Protein 4HJI (pdb70)

Nearest PDB structures (foldseek):
  4hji-assembly2_B  TM=1.007E+00  e=1.624E-32  Escherichia coli
  3f83-assembly1_A  TM=9.293E-01  e=1.328E-19  Escherichia coli
  3f84-assembly1_A  TM=9.308E-01  e=4.315E-19  Escherichia coli
  3f85-assembly1_A  TM=9.299E-01  e=8.658E-19  Escherichia coli
  8ehs-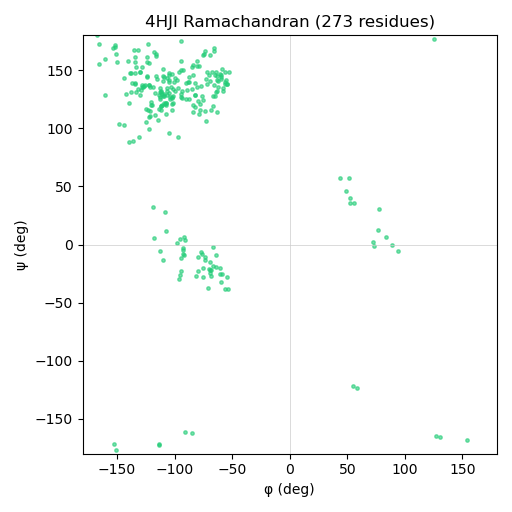assembly1_D  TM=9.299E-01  e=9.666E-16  Escherichia coli

InterPro domains:
  IPR007540 Fimbrial major subunit, CS1-type [PF04449] (24-167)

B-factor: mean 22.26, std 6.64, range [12.28, 69.5]

Sequence (307 aa):
DPTVDLLQSDGSALPNSSVALTYSPAVNNFEAHTINTVVHTNDSDKGVVVKLSSADPVLSNVLNPTLQIPVSVNFAGKPLSTTGITIDSNDDLNFASSGVNKVSSTQKLSIHADATRVTGGALTAGQYQQGLVSIILTKSTDNKQVEKTISVTASVDPPTVDLLQSDGSALPNSVVALTYSPAVNNFEAHTINTVVHTNDSDKGVVVKLSADPVVLSNVLNPTLQIPVSVNFAGKKPLSTTGITIDSNDLNFASSGVNKVSSTQKLSSIHADATRVTGGALTAGQYQGLVSIILTTKSTDNKQVEKTISVTTASVDP

Foldseek 3Di:
DAQKDKDAPVRHRDAQEDEWDADVVVQFTDKDKTKIKMKGLDLQWWKKKAWCAFKWWAFPVGRLWIWGKWKAKQNHTHYRDIDTDGSVSQCWDDDPNITMGDIMMIIMGTGQVDIPSDHDDFAKIKIKTWMWMDTPPDDDIDIRIYIYMYGGDD/DFKAKDAPVRHRDAQEDEWEADPVVRFTDKDKTKIKMKGLDLQWWKKKAWCAFKWWAFPVGRLWIWGKWKAKQRHTHYNDIDTDGSVSQCWDDDPNITMGDIMMIIMTTGQVPIPDDHDDFHKIKIKTWMWMDIPPGDDIDIRIYIYMYGHHD

Radius of gyration: 20.79 Å; Cα contacts (8 Å, |Δi|>4): 845; chains: 2; bounding box: 38×46×63 Å

Structure (mmCIF, N/CA/C/O backbone):
data_4HJI
#
_entry.id   4HJI
#
_cell.length_a   29.990
_cell.length_b   46.870
_cell.length_c   51.270
_cell.angle_alpha   83.72
_cell.angle_beta   89.95
_cell.angle_gamma   74.58
#
_symmetry.space_group_name_H-M   'P 1'
#
loop_
_entity.id
_entity.type
_entity.pdbx_description
1 polymer 'CS1 fimbrial subunit A'
2 non-polymer IMIDAZOLE
3 non-polymer 'SODIUM ION'
4 water water
#
loop_
_atom_site.group_PDB
_atom_site.id
_atom_site.type_symbol
_atom_site.label_atom_id
_atom_site.label_alt_id
_atom_site.label_comp_id
_atom_site.label_asym_id
_atom_site.label_entity_id
_atom_site.label_seq_id
_atom_site.pdbx_PDB_ins_code
_atom_site.Cartn_x
_atom_site.Cartn_y
_atom_site.Cartn_z
_atom_site.occupancy
_atom_site.B_iso_or_equiv
_atom_site.auth_seq_id
_atom_site.auth_comp_id
_atom_site.auth_asym_id
_atom_site.auth_atom_id
_atom_site.pdbx_PDB_model_num
ATOM 1 N N . ASP A 1 22 ? -8.324 -14.307 -23.584 1.00 37.22 12 ASP A N 1
ATOM 2 C CA . ASP A 1 22 ? -7.452 -13.603 -24.564 1.00 36.33 12 ASP A CA 1
ATOM 3 C C . ASP A 1 22 ? -7.850 -12.136 -24.637 1.00 35.01 12 ASP A C 1
ATOM 4 O O . ASP A 1 22 ? -8.927 -11.808 -25.143 1.00 36.82 12 ASP A O 1
ATOM 5 N N . PRO A 1 23 ? -6.987 -11.248 -24.117 1.00 32.58 13 PRO A N 1
ATOM 6 C CA . PRO A 1 23 ? -7.178 -9.792 -24.167 1.00 30.50 13 PRO A CA 1
ATOM 7 C C . PRO A 1 23 ? -7.297 -9.239 -25.594 1.00 30.14 13 PRO A C 1
ATOM 8 O O . PRO A 1 23 ? -6.749 -9.831 -26.526 1.00 31.04 13 PRO A O 1
ATOM 10 N N . THR A 1 24 ? -8.020 -8.128 -25.763 1.00 28.76 14 THR A N 1
ATOM 11 C CA . THR A 1 24 ? -8.088 -7.413 -27.050 1.00 28.36 14 THR A CA 1
ATOM 12 C C . THR A 1 24 ? -6.873 -6.496 -27.270 1.00 26.01 14 THR A C 1
ATOM 13 O O . THR A 1 24 ? -6.485 -6.208 -28.406 1.00 26.34 14 THR A O 1
ATOM 17 N N . VAL A 1 25 ? -6.289 -6.042 -26.171 1.00 23.58 15 VAL A N 1
ATOM 18 C CA . VAL A 1 25 ? -5.152 -5.128 -26.201 1.00 21.73 15 VAL A CA 1
ATOM 19 C C . VAL A 1 25 ? -4.105 -5.630 -25.209 1.00 20.22 15 VAL A C 1
ATOM 20 O O . VAL A 1 25 ? -4.437 -6.356 -24.279 1.00 20.15 15 VAL A O 1
ATOM 24 N N . ASP A 1 26 ? -2.841 -5.258 -25.395 1.00 19.01 16 ASP A N 1
ATOM 25 C CA . ASP A 1 26 ? -1.830 -5.534 -24.382 1.00 17.86 16 ASP A CA 1
ATOM 26 C C . ASP A 1 26 ? -0.733 -4.496 -24.422 1.00 16.79 16 ASP A C 1
ATOM 27 O O . ASP A 1 26 ? -0.631 -3.754 -25.379 1.00 16.86 16 ASP A O 1
ATOM 32 N N . LEU A 1 27 ? 0.042 -4.448 -23.350 1.00 15.68 17 LEU A N 1
ATOM 33 C CA . LEU A 1 27 ? 1.200 -3.571 -23.256 1.00 15.02 17 LEU A CA 1
ATOM 34 C C . LEU A 1 27 ? 2.414 -4.462 -23.003 1.00 14.78 17 LEU A C 1
ATOM 35 O O . LEU A 1 27 ? 2.507 -5.134 -21.964 1.00 14.40 17 LEU A O 1
ATOM 40 N N . LEU A 1 28 ? 3.310 -4.482 -23.970 1.00 15.01 18 LEU A N 1
ATOM 41 C CA . LEU A 1 28 ? 4.491 -5.329 -23.926 1.00 15.15 18 LEU A CA 1
ATOM 42 C C . LEU A 1 28 ? 5.748 -4.456 -23.942 1.00 14.94 18 LEU A C 1
ATOM 43 O O . LEU A 1 28 ? 5.687 -3.270 -24.254 1.00 14.84 18 LEU A O 1
ATOM 48 N N . GLN A 1 29 ? 6.896 -5.038 -23.615 1.00 15.04 19 GLN A N 1
ATOM 49 C CA . GLN A 1 29 ? 8.162 -4.308 -23.801 1.00 15.21 19 GLN A CA 1
ATOM 50 C C . GLN A 1 29 ? 8.424 -4.166 -25.278 1.00 15.86 19 GLN A C 1
ATOM 51 O O . GLN A 1 29 ? 7.888 -4.918 -26.102 1.00 16.28 19 GLN A O 1
ATOM 57 N N . SER A 1 30 ? 9.324 -3.254 -25.626 1.00 16.07 20 SER A N 1
ATOM 58 C CA . SER A 1 30 ? 9.585 -2.970 -27.034 1.00 16.98 20 SER A CA 1
ATOM 59 C C . SER A 1 30 ? 10.228 -4.133 -27.792 1.00 17.85 20 SER A C 1
ATOM 60 O O . SER A 1 30 ? 10.170 -4.154 -29.014 1.00 18.64 20 SER A O 1
ATOM 63 N N . ASP A 1 31 ? 10.812 -5.096 -27.073 1.00 17.85 21 ASP A N 1
ATOM 64 C CA . ASP A 1 31 ? 11.353 -6.309 -27.690 1.00 18.86 21 ASP A CA 1
ATOM 65 C C . ASP A 1 31 ? 10.339 -7.453 -27.766 1.00 19.00 21 ASP A C 1
ATOM 66 O O . ASP A 1 31 ? 10.674 -8.548 -28.184 1.00 19.84 21 ASP A O 1
ATOM 71 N N . GLY A 1 32 ? 9.102 -7.197 -27.358 1.00 18.34 22 GLY A N 1
ATOM 72 C CA . GLY A 1 32 ? 8.062 -8.207 -27.474 1.00 18.66 22 GLY A CA 1
ATOM 73 C C . GLY A 1 32 ? 7.892 -9.042 -26.220 1.00 18.30 22 GLY A C 1
ATOM 74 O O . GLY A 1 32 ? 6.954 -9.835 -26.138 1.00 18.64 22 GLY A O 1
ATOM 75 N N . SER A 1 33 ? 8.762 -8.837 -25.235 1.00 17.76 23 SER A N 1
ATOM 76 C CA . SER A 1 33 ? 8.637 -9.520 -23.954 1.00 17.38 23 SER A CA 1
ATOM 77 C C . SER A 1 33 ? 7.577 -8.894 -23.059 1.00 16.41 23 SER A C 1
ATOM 78 O O . SER A 1 33 ? 7.250 -7.701 -23.161 1.00 15.69 23 SER A O 1
ATOM 81 N N . ALA A 1 34 ? 7.032 -9.728 -22.175 1.00 16.37 24 ALA A N 1
ATOM 82 C CA . ALA A 1 34 ? 6.087 -9.253 -21.175 1.00 15.72 24 ALA A CA 1
ATOM 83 C C . ALA A 1 34 ? 6.646 -8.075 -20.376 1.00 15.06 24 ALA A C 1
ATOM 84 O O . ALA A 1 34 ? 7.842 -7.961 -20.146 1.00 14.97 24 ALA A O 1
ATOM 86 N N . LEU A 1 35 ? 5.742 -7.203 -19.964 1.00 14.72 25 LEU A N 1
ATOM 87 C CA . LEU A 1 35 ? 6.108 -6.105 -19.118 1.00 14.33 25 LEU A CA 1
ATOM 88 C C . LEU A 1 35 ? 6.712 -6.662 -17.817 1.00 14.37 25 LEU A C 1
ATOM 89 O O . LEU A 1 35 ? 6.268 -7.717 -17.325 1.00 14.76 25 LEU A O 1
ATOM 94 N N . PRO A 1 36 ? 7.750 -6.009 -17.272 1.00 14.27 26 PRO A N 1
ATOM 95 C CA . PRO A 1 36 ? 8.241 -6.493 -15.971 1.00 14.34 26 PRO A CA 1
ATOM 96 C C . PRO A 1 36 ? 7.156 -6.445 -14.903 1.00 13.97 26 PRO A C 1
ATOM 97 O O . PRO A 1 36 ? 6.327 -5.545 -14.911 1.00 13.88 26 PRO A O 1
ATOM 101 N N . ASN A 1 37 ? 7.147 -7.430 -14.005 1.00 14.13 27 ASN A N 1
ATOM 102 C CA . ASN A 1 37 ? 6.202 -7.413 -12.889 1.00 13.93 27 ASN A CA 1
ATOM 103 C C . ASN A 1 37 ? 6.826 -6.872 -11.608 1.00 13.72 27 ASN A C 1
ATOM 104 O O . ASN A 1 37 ? 6.170 -6.817 -10.582 1.00 13.53 27 ASN A O 1
ATOM 109 N N A SER A 1 38 ? 8.105 -6.509 -11.683 0.50 13.90 28 SER A N 1
ATOM 110 N N B SER A 1 38 ? 8.091 -6.484 -11.673 0.50 13.79 28 SER A N 1
ATOM 111 C CA A SER A 1 38 ? 8.873 -5.972 -10.559 0.50 14.09 28 SER A CA 1
ATOM 112 C CA B SER A 1 38 ? 8.731 -5.835 -10.545 0.50 13.87 28 SER A CA 1
ATOM 113 C C A SER A 1 38 ? 9.820 -4.885 -11.062 0.50 13.97 28 SER A C 1
ATOM 114 C C B SER A 1 38 ? 9.899 -4.951 -10.959 0.50 13.92 28 SER A C 1
ATOM 115 O O A SER A 1 38 ? 10.360 -5.012 -12.167 0.50 14.10 28 SER A O 1
ATOM 116 O O B SER A 1 38 ? 10.681 -5.284 -11.850 0.50 14.18 28 SER A O 1
ATOM 121 N N . VAL A 1 39 ? 10.005 -3.817 -10.271 1.00 13.85 29 VAL A N 1
ATOM 122 C CA . VAL A 1 39 ? 10.952 -2.736 -10.576 1.00 13.93 29 VAL A CA 1
ATOM 123 C C . VAL A 1 39 ? 11.615 -2.334 -9.261 1.00 14.13 29 VAL A C 1
ATOM 124 O O . VAL A 1 39 ? 10.936 -2.192 -8.256 1.00 13.99 29 VAL A O 1
ATOM 128 N N . ALA A 1 40 ? 12.937 -2.234 -9.245 1.00 14.58 30 ALA A N 1
ATOM 129 C CA . ALA A 1 40 ? 13.638 -1.683 -8.093 1.00 15.18 30 ALA A CA 1
ATOM 130 C C . ALA A 1 40 ? 14.169 -0.323 -8.511 1.00 15.44 30 ALA A C 1
ATOM 131 O O . ALA A 1 40 ? 14.943 -0.236 -9.472 1.00 15.84 30 ALA A O 1
ATOM 133 N N . LEU A 1 41 ? 13.764 0.733 -7.806 1.00 15.53 31 LEU A N 1
ATOM 134 C CA . LEU A 1 41 ? 14.217 2.085 -8.116 1.00 15.99 31 LEU A CA 1
ATOM 135 C C . LEU A 1 41 ? 15.593 2.359 -7.543 1.00 17.12 31 LEU A C 1
ATOM 136 O O . LEU A 1 41 ? 16.025 1.745 -6.561 1.00 17.57 31 LEU A O 1
ATOM 141 N N . THR A 1 42 ? 16.302 3.277 -8.176 1.00 17.76 32 THR A N 1
ATOM 142 C CA . THR A 1 42 ? 17.634 3.639 -7.744 1.00 19.03 32 THR A CA 1
ATOM 143 C C . THR A 1 42 ? 17.591 4.967 -6.989 1.00 19.73 32 THR A C 1
ATOM 144 O O . THR A 1 42 ? 17.056 5.938 -7.493 1.00 19.56 32 THR A O 1
ATOM 148 N N . TYR A 1 43 ? 18.131 4.982 -5.775 1.00 20.60 33 TYR A N 1
ATOM 149 C CA . TYR A 1 43 ? 18.205 6.205 -4.988 1.00 21.65 33 TYR A CA 1
ATOM 150 C C . TYR A 1 43 ? 19.439 7.023 -5.364 1.00 22.91 33 TYR A C 1
ATOM 151 O O . TYR A 1 43 ? 20.485 6.463 -5.725 1.00 23.56 33 TYR A O 1
ATOM 160 N N . SER A 1 44 ? 19.302 8.349 -5.307 1.00 23.61 34 SER A N 1
ATOM 161 C CA . SER A 1 44 ? 20.385 9.270 -5.578 1.00 24.98 34 SER A CA 1
ATOM 162 C C . SER A 1 44 ? 20.570 10.144 -4.341 1.00 26.06 34 SER A C 1
ATOM 163 O O . SER A 1 44 ? 19.811 11.089 -4.137 1.00 26.10 34 SER A O 1
ATOM 166 N N . PRO A 1 45 ? 21.558 9.814 -3.497 1.00 27.01 35 PRO A N 1
ATOM 167 C CA . PRO A 1 45 ? 21.764 10.523 -2.231 1.00 28.20 35 PRO A CA 1
ATOM 168 C C . PRO A 1 45 ? 22.019 12.023 -2.333 1.00 29.48 35 PRO A C 1
ATOM 169 O O . PRO A 1 45 ? 21.739 12.724 -1.372 1.00 30.32 35 PRO A O 1
ATOM 173 N N . ALA A 1 46 ? 22.537 12.514 -3.463 1.00 29.85 36 ALA A N 1
ATOM 174 C CA . ALA A 1 46 ? 22.851 13.943 -3.594 1.00 31.31 36 ALA A CA 1
ATOM 175 C C . ALA A 1 46 ? 21.601 14.819 -3.631 1.00 30.88 36 ALA A C 1
ATOM 176 O O . ALA A 1 46 ? 21.676 16.009 -3.297 1.00 32.32 36 ALA A O 1
ATOM 178 N N . VAL A 1 47 ? 20.472 14.246 -4.049 1.00 29.16 37 VAL A N 1
ATOM 179 C CA . VAL A 1 47 ? 19.209 14.981 -4.131 1.00 28.74 37 VAL A CA 1
ATOM 180 C C . VAL A 1 47 ? 18.123 14.409 -3.227 1.00 27.80 37 VAL A C 1
ATOM 181 O O . VAL A 1 47 ? 16.968 14.856 -3.265 1.00 27.26 37 VAL A O 1
ATOM 185 N N . ASN A 1 48 ? 18.492 13.413 -2.423 1.00 27.68 38 ASN A N 1
ATOM 186 C CA . ASN A 1 48 ? 17.545 12.728 -1.566 1.00 26.91 38 ASN A CA 1
ATOM 187 C C . ASN A 1 48 ? 16.304 12.321 -2.336 1.00 25.50 38 ASN A C 1
ATOM 188 O O . ASN A 1 48 ? 15.179 12.520 -1.860 1.00 25.43 38 ASN A O 1
ATOM 190 N N . ASN A 1 49 ? 16.505 11.744 -3.520 1.00 24.67 39 ASN A N 1
ATOM 191 C CA . ASN A 1 49 ? 15.390 11.323 -4.365 1.00 23.23 39 ASN A CA 1
ATOM 192 C C . ASN A 1 49 ? 15.767 10.174 -5.305 1.00 22.27 39 ASN A C 1
ATOM 193 O O . ASN A 1 49 ? 16.930 9.814 -5.464 1.00 22.74 39 ASN A O 1
ATOM 198 N N . PHE A 1 50 ? 14.750 9.604 -5.918 1.00 20.95 40 PHE A N 1
ATOM 199 C CA . PHE A 1 50 ? 14.911 8.452 -6.768 1.00 20.05 40 PHE A CA 1
ATOM 200 C C . PHE A 1 50 ? 15.024 8.833 -8.215 1.00 19.89 40 PHE A C 1
ATOM 201 O O . PHE A 1 50 ? 14.475 9.859 -8.643 1.00 20.08 40 PHE A O 1
ATOM 209 N N . GLU A 1 51 ? 15.783 8.034 -8.958 1.00 19.57 41 GLU A N 1
ATOM 210 C CA . GLU A 1 51 ? 15.876 8.204 -10.394 1.00 19.52 41 GLU A CA 1
ATOM 211 C C . GLU A 1 51 ? 14.548 7.762 -11.003 1.00 18.57 41 GLU A C 1
ATOM 212 O O . GLU A 1 51 ? 13.868 6.880 -10.477 1.00 17.97 41 GLU A O 1
ATOM 218 N N . ALA A 1 52 ? 14.172 8.388 -12.105 1.00 18.73 42 ALA A N 1
ATOM 219 C CA . ALA A 1 52 ? 13.034 7.872 -12.863 1.00 17.88 42 ALA A CA 1
ATOM 220 C C . ALA A 1 52 ? 13.390 6.511 -13.414 1.00 17.55 42 ALA A C 1
ATOM 221 O O . ALA A 1 52 ? 14.542 6.240 -13.745 1.00 17.82 42 ALA A O 1
ATOM 223 N N . HIS A 1 53 ? 12.398 5.647 -13.492 1.00 16.78 43 HIS A N 1
ATOM 224 C CA . HIS A 1 53 ? 12.577 4.341 -14.117 1.00 16.59 43 HIS A CA 1
ATOM 225 C C . HIS A 1 53 ? 11.734 4.269 -15.377 1.00 16.26 43 HIS A C 1
ATOM 226 O O . HIS A 1 53 ? 10.506 4.286 -15.306 1.00 15.59 43 HIS A O 1
ATOM 233 N N . THR A 1 54 ? 12.401 4.136 -16.519 1.00 16.55 44 THR A N 1
ATOM 234 C CA . THR A 1 54 ? 11.744 4.162 -17.816 1.00 16.61 44 THR A CA 1
ATOM 235 C C . THR A 1 54 ? 11.785 2.799 -18.493 1.00 16.26 44 THR A C 1
ATOM 236 O O . THR A 1 54 ? 12.838 2.114 -18.532 1.00 16.96 44 THR A O 1
ATOM 240 N N . ILE A 1 55 ? 10.627 2.389 -18.988 1.00 15.59 45 ILE A N 1
ATOM 241 C CA . ILE A 1 55 ? 10.416 1.115 -19.670 1.00 15.36 45 ILE A CA 1
ATOM 242 C C . ILE A 1 55 ? 9.935 1.461 -21.087 1.00 15.37 45 ILE A C 1
ATOM 243 O O . ILE A 1 55 ? 8.917 2.154 -21.250 1.00 15.10 45 ILE A O 1
ATOM 248 N N . ASN A 1 56 ? 10.686 1.024 -22.094 1.00 15.45 46 ASN A N 1
ATOM 249 C CA . ASN A 1 56 ? 10.278 1.114 -23.484 1.00 15.74 46 ASN A CA 1
ATOM 250 C C . ASN A 1 56 ? 9.229 0.043 -23.765 1.00 15.26 46 ASN A C 1
ATOM 251 O O . ASN A 1 56 ? 9.473 -1.138 -23.524 1.00 15.21 46 ASN A O 1
ATOM 256 N N . THR A 1 57 ? 8.062 0.458 -24.256 1.00 15.04 47 THR A N 1
ATOM 257 C CA . THR A 1 57 ? 6.926 -0.446 -24.436 1.00 14.73 47 THR A CA 1
ATOM 258 C C . THR A 1 57 ? 6.303 -0.293 -25.814 1.00 15.31 47 THR A C 1
ATOM 259 O O . THR A 1 57 ? 6.591 0.657 -26.536 1.00 15.72 47 THR A O 1
ATOM 263 N N . VAL A 1 58 ? 5.440 -1.236 -26.168 1.00 15.37 48 VAL A N 1
ATOM 264 C CA . VAL A 1 58 ? 4.592 -1.122 -27.340 1.00 15.99 48 VAL A CA 1
ATOM 265 C C . VAL A 1 58 ? 3.196 -1.610 -26.992 1.00 15.87 48 VAL A C 1
ATOM 266 O O . VAL A 1 58 ? 3.041 -2.500 -26.167 1.00 15.42 48 VAL A O 1
ATOM 270 N N . VAL A 1 59 ? 2.192 -0.999 -27.624 1.00 16.34 49 VAL A N 1
ATOM 271 C CA . VAL A 1 59 ? 0.820 -1.406 -27.469 1.00 16.55 49 VAL A CA 1
ATOM 272 C C . VAL A 1 59 ? 0.459 -2.375 -28.589 1.00 17.57 49 VAL A C 1
ATOM 273 O O . VAL A 1 59 ? 0.710 -2.096 -29.761 1.00 18.15 49 VAL A O 1
ATOM 277 N N . HIS A 1 60 ? -0.112 -3.528 -28.210 1.00 17.95 50 HIS A N 1
ATOM 278 C CA . HIS A 1 60 ? -0.669 -4.483 -29.158 1.00 19.33 50 HIS A CA 1
ATOM 279 C C . HIS A 1 60 ? -2.177 -4.382 -29.158 1.00 20.06 50 HIS A C 1
ATOM 280 O O . HIS A 1 60 ? -2.780 -4.302 -28.102 1.00 19.86 50 HIS A O 1
ATOM 287 N N . THR A 1 61 ? -2.782 -4.377 -30.334 1.00 21.39 51 THR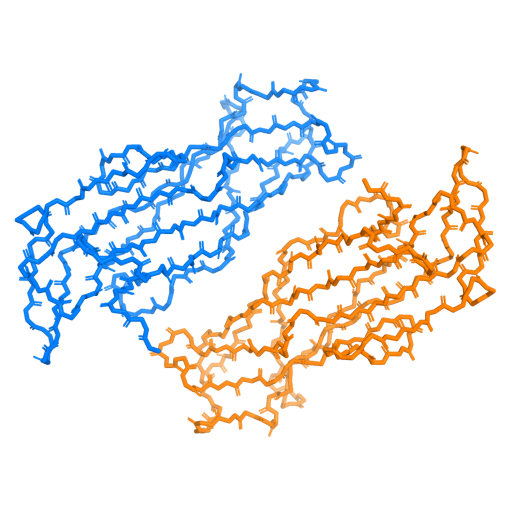 A N 1
ATOM 288 C CA . THR A 1 61 ? -4.230 -4.345 -30.407 1.00 22.31 51 THR A CA 1
ATOM 289 C C . THR A 1 61 ? -4.740 -5.234 -31.517 1.00 23.97 51 THR A C 1
ATOM 290 O O . THR A 1 61 ? -4.009 -5.521 -32.466 1.00 24.46 51 THR A O 1
ATOM 294 N N . ASN A 1 62 ? -6.005 -5.638 -31.394 1.00 25.12 52 ASN A N 1
ATOM 295 C CA . ASN A 1 62 ? -6.716 -6.317 -32.475 1.00 27.02 52 ASN A CA 1
ATOM 296 C C . ASN A 1 62 ? -7.562 -5.380 -33.337 1.00 28.16 52 ASN A C 1
ATOM 297 O O . ASN A 1 62 ? -8.284 -5.851 -34.209 1.00 29.52 52 ASN A O 1
ATOM 302 N N . ASP A 1 63 ? -7.476 -4.073 -33.082 1.00 27.72 53 ASP A N 1
ATOM 303 C CA . ASP A 1 63 ? -8.132 -3.072 -33.922 1.00 28.91 53 ASP A CA 1
ATOM 304 C C . ASP A 1 63 ? -7.332 -1.776 -33.958 1.00 28.44 53 ASP A C 1
ATOM 305 O O . ASP A 1 63 ? -7.355 -0.968 -33.017 1.00 27.43 53 ASP A O 1
ATOM 310 N N . SER A 1 64 ? -6.650 -1.584 -35.082 1.00 29.38 54 SER A N 1
ATOM 311 C CA . SER A 1 64 ? -5.776 -0.444 -35.299 1.00 29.33 54 SER A CA 1
ATOM 312 C C . SER A 1 64 ? -6.529 0.875 -35.537 1.00 30.04 54 SER A C 1
ATOM 313 O O . SER A 1 64 ? -5.913 1.943 -35.551 1.00 29.77 54 SER A O 1
ATOM 316 N N . ASP A 1 65 ? -7.844 0.793 -35.740 1.00 31.03 55 ASP A N 1
ATOM 317 C CA . ASP A 1 65 ? -8.690 1.982 -35.855 1.00 31.92 55 ASP A CA 1
ATOM 318 C C . ASP A 1 65 ? -9.020 2.573 -34.494 1.00 30.93 55 ASP A C 1
ATOM 319 O O . ASP A 1 65 ? -9.370 3.753 -34.397 1.00 31.37 55 ASP A O 1
ATOM 324 N N . LYS A 1 66 ? -8.943 1.742 -33.461 1.00 29.73 56 LYS A N 1
ATOM 325 C CA . LYS A 1 66 ? -9.201 2.167 -32.088 1.00 28.74 56 LYS A CA 1
ATOM 326 C C . LYS A 1 66 ? -7.914 2.598 -31.385 1.00 27.03 56 LYS A C 1
ATOM 327 O O . LYS A 1 66 ? -6.813 2.094 -31.671 1.00 26.72 56 LYS A O 1
ATOM 333 N N . GLY A 1 67 ? -8.071 3.533 -30.455 1.00 26.15 57 GLY A N 1
ATOM 334 C CA . GLY A 1 67 ? -7.003 3.924 -29.557 1.00 24.56 57 GLY A CA 1
ATOM 335 C C . GLY A 1 67 ? -7.048 3.079 -28.302 1.00 23.30 57 GLY A C 1
ATOM 336 O O . GLY A 1 67 ? -7.652 1.989 -28.285 1.00 23.60 57 GLY A O 1
ATOM 337 N N . VAL A 1 68 ? -6.399 3.553 -27.250 1.00 21.94 58 VAL A N 1
ATOM 338 C CA . VAL A 1 68 ? -6.456 2.860 -25.964 1.00 20.92 58 VAL A CA 1
ATOM 339 C C . VAL A 1 68 ? -6.702 3.848 -24.844 1.00 20.47 58 VAL A C 1
ATOM 340 O O . VAL A 1 68 ? -6.280 5.001 -24.918 1.00 20.54 58 VAL A O 1
ATOM 344 N N . VAL A 1 69 ? -7.412 3.380 -23.828 1.00 19.95 59 VAL A N 1
ATOM 345 C CA . VAL A 1 69 ? -7.658 4.145 -22.625 1.00 19.68 59 VAL A CA 1
ATOM 346 C C . VAL A 1 69 ? -6.760 3.560 -21.569 1.00 18.48 59 VAL A C 1
ATOM 347 O O . VAL A 1 69 ? -6.732 2.345 -21.395 1.00 18.19 59 VAL A O 1
ATOM 351 N N . VAL A 1 70 ? -6.019 4.418 -20.882 1.00 17.88 60 VAL A N 1
ATOM 352 C CA . VAL A 1 70 ? -5.036 3.993 -19.902 1.00 16.98 60 VAL A CA 1
ATOM 353 C C . VAL A 1 70 ? -5.244 4.722 -18.599 1.00 16.97 60 VAL A C 1
ATOM 354 O O . VAL A 1 70 ? -5.406 5.953 -18.575 1.00 17.15 60 VAL A O 1
ATOM 358 N N . LYS A 1 71 ? -5.227 3.972 -17.515 1.00 16.62 61 LYS A N 1
ATOM 359 C CA . LYS A 1 71 ? -5.380 4.541 -16.195 1.00 16.87 61 LYS A CA 1
ATOM 360 C C . LYS A 1 71 ? -4.673 3.680 -15.172 1.00 16.31 61 LYS A C 1
ATOM 361 O O . LYS A 1 71 ? -4.198 2.593 -15.507 1.00 15.80 61 LYS A O 1
ATOM 367 N N . LEU A 1 72 ? -4.596 4.179 -13.942 1.00 16.40 62 LEU A N 1
ATOM 368 C CA . LEU A 1 72 ? -4.118 3.411 -12.789 1.00 16.25 62 LEU A CA 1
ATOM 369 C C . LEU A 1 72 ? -5.324 2.944 -11.996 1.00 16.92 62 LEU A C 1
ATOM 370 O O . LEU A 1 72 ? -6.329 3.619 -11.936 1.00 17.48 62 LEU A O 1
ATOM 375 N N A SER A 1 73 ? -5.235 1.774 -11.378 0.50 16.85 63 SER A N 1
ATOM 376 N N B SER A 1 73 ? -5.192 1.768 -11.383 0.50 16.85 63 SER A N 1
ATOM 377 C CA A SER A 1 73 ? -6.355 1.279 -10.575 0.50 17.71 63 SER A CA 1
ATOM 378 C CA B SER A 1 73 ? -6.242 1.196 -10.535 0.50 17.68 63 SER A CA 1
ATOM 379 C C A SER A 1 73 ? -6.387 1.936 -9.200 0.50 18.09 63 SER A C 1
ATOM 380 C C B SER A 1 73 ? -6.374 1.938 -9.222 0.50 18.10 63 SER A C 1
ATOM 381 O O A SER A 1 73 ? -7.390 1.860 -8.504 0.50 18.88 63 SER A O 1
ATOM 382 O O B SER A 1 73 ? -7.424 1.923 -8.594 0.50 18.91 63 SER A O 1
ATOM 387 N N . ALA A 1 74 ? -5.281 2.562 -8.801 1.00 17.80 64 ALA A N 1
ATOM 388 C CA . ALA A 1 74 ? -5.198 3.222 -7.516 1.00 18.59 64 ALA A CA 1
ATOM 389 C C . ALA A 1 74 ? -4.022 4.155 -7.600 1.00 18.72 64 ALA A C 1
ATOM 390 O O . ALA A 1 74 ? -3.119 3.937 -8.412 1.00 18.20 64 ALA A O 1
ATOM 392 N N . ASP A 1 75 ? -4.051 5.198 -6.770 1.00 19.90 65 ASP A N 1
ATOM 393 C CA . ASP A 1 75 ? -2.917 6.101 -6.604 1.00 20.31 65 ASP A CA 1
ATOM 394 C C . ASP A 1 75 ? -1.769 5.308 -6.037 1.00 19.41 65 ASP A C 1
ATOM 395 O O . ASP A 1 75 ? -1.866 4.831 -4.903 1.00 20.43 65 ASP A O 1
ATOM 400 N N . PRO A 1 76 ? -0.685 5.148 -6.813 1.00 18.30 66 PRO A N 1
ATOM 401 C CA . PRO A 1 76 ? 0.407 4.360 -6.299 1.00 17.43 66 PRO A CA 1
ATOM 402 C C . PRO A 1 76 ? 1.256 5.109 -5.282 1.00 17.25 66 PRO A C 1
ATOM 403 O O . PRO A 1 76 ? 1.571 6.295 -5.462 1.00 17.16 66 PRO A O 1
ATOM 407 N N . VAL A 1 77 ? 1.586 4.410 -4.202 1.00 16.90 67 VAL A N 1
ATOM 408 C CA . VAL A 1 77 ? 2.444 4.909 -3.159 1.00 17.22 67 VAL A CA 1
ATOM 409 C C . VAL A 1 77 ? 3.400 3.813 -2.714 1.00 16.68 67 VAL A C 1
ATOM 410 O O . VAL A 1 77 ? 3.043 2.645 -2.747 1.00 16.66 67 VAL A O 1
ATOM 414 N N . LEU A 1 78 ? 4.612 4.189 -2.307 1.00 16.43 68 LEU A N 1
ATOM 415 C CA . LEU A 1 78 ? 5.538 3.241 -1.692 1.00 16.26 68 LEU A CA 1
ATOM 416 C C . LEU A 1 78 ? 5.525 3.483 -0.192 1.00 16.91 68 LEU A C 1
ATOM 417 O O . LEU A 1 78 ? 5.824 4.596 0.275 1.00 17.44 68 LEU A O 1
ATOM 422 N N . SER A 1 79 ? 5.165 2.437 0.540 1.00 16.82 69 SER A N 1
ATOM 423 C CA . SER A 1 79 ? 5.086 2.458 1.992 1.00 17.64 69 SER A CA 1
ATOM 424 C C . SER A 1 79 ? 6.366 1.892 2.591 1.00 17.75 69 SER A C 1
ATOM 425 O O . SER A 1 79 ? 6.864 0.852 2.142 1.00 17.26 69 SER A O 1
ATOM 428 N N . ASN A 1 80 ? 6.898 2.567 3.608 1.00 18.44 70 ASN A N 1
ATOM 429 C CA . ASN A 1 80 ? 8.031 2.051 4.368 1.00 18.91 70 ASN A CA 1
ATOM 430 C C . ASN A 1 80 ? 7.653 0.697 4.963 1.00 19.05 70 ASN A C 1
ATOM 431 O O . ASN A 1 80 ? 6.588 0.555 5.543 1.00 19.26 70 ASN A O 1
ATOM 436 N N . VAL A 1 81 ? 8.550 -0.273 4.841 1.00 18.99 71 VAL A N 1
ATOM 437 C CA . VAL A 1 81 ? 8.215 -1.636 5.260 1.00 19.25 71 VAL A CA 1
ATOM 438 C C . VAL A 1 81 ? 8.083 -1.820 6.774 1.00 20.51 71 VAL A C 1
ATOM 439 O O . VAL A 1 81 ? 7.439 -2.759 7.211 1.00 20.78 71 VAL A O 1
ATOM 443 N N . LEU A 1 82 ? 8.671 -0.924 7.567 1.00 21.37 72 LEU A N 1
ATOM 444 C CA . LEU A 1 82 ? 8.558 -0.987 9.031 1.00 22.78 72 LEU A CA 1
ATOM 445 C C . LEU A 1 82 ? 7.449 -0.089 9.564 1.00 23.33 72 LEU A C 1
ATOM 446 O O . LEU A 1 82 ? 6.880 -0.355 10.614 1.00 24.22 72 LEU A O 1
ATOM 451 N N . ASN A 1 83 ? 7.179 1.004 8.851 1.00 22.98 73 ASN A N 1
ATOM 452 C CA . ASN A 1 83 ? 6.070 1.895 9.186 1.00 23.66 73 ASN A CA 1
ATOM 453 C C . ASN A 1 83 ? 5.301 2.287 7.919 1.00 22.80 73 ASN A C 1
ATOM 454 O O . ASN A 1 83 ? 5.616 3.295 7.272 1.00 22.49 73 ASN A O 1
ATOM 459 N N . PRO A 1 84 ? 4.291 1.487 7.545 1.00 22.70 74 PRO A N 1
ATOM 460 C CA . PRO A 1 84 ? 3.542 1.729 6.308 1.00 21.93 74 PRO A CA 1
ATOM 461 C C . PRO A 1 84 ? 2.751 3.047 6.269 1.00 22.47 74 PRO A C 1
ATOM 462 O O . PRO A 1 84 ? 2.232 3.427 5.219 1.00 21.89 74 PRO A O 1
ATOM 466 N N . THR A 1 85 ? 2.662 3.732 7.401 1.00 23.89 75 THR A N 1
ATOM 467 C CA . THR A 1 85 ? 2.096 5.077 7.427 1.00 24.58 75 THR A CA 1
ATOM 468 C C . THR A 1 85 ? 3.024 6.057 6.707 1.00 24.26 75 THR A C 1
ATOM 469 O O . THR A 1 85 ? 2.566 7.062 6.165 1.00 24.36 75 THR A O 1
ATOM 473 N N . LEU A 1 86 ? 4.322 5.744 6.684 1.00 24.00 76 LEU A N 1
ATOM 474 C CA . LEU A 1 86 ? 5.322 6.574 6.029 1.00 23.78 76 LEU A CA 1
ATOM 475 C C . LEU A 1 86 ? 5.388 6.239 4.531 1.00 22.33 76 LEU A C 1
ATOM 476 O O . LEU A 1 86 ? 5.793 5.137 4.144 1.00 21.53 76 LEU A O 1
ATOM 481 N N . GLN A 1 87 ? 4.995 7.194 3.694 1.00 21.96 77 GLN A N 1
ATOM 482 C CA . GLN A 1 87 ? 4.647 6.906 2.311 1.00 20.83 77 GLN A CA 1
ATOM 483 C C . GLN A 1 87 ? 5.263 7.892 1.326 1.00 20.27 77 GLN A C 1
ATOM 484 O O . GLN A 1 87 ? 5.281 9.116 1.567 1.00 21.02 77 GLN A O 1
ATOM 490 N N . ILE A 1 88 ? 5.757 7.361 0.208 1.00 18.95 78 ILE A N 1
ATOM 491 C CA . ILE A 1 88 ? 6.362 8.156 -0.867 1.00 18.62 78 ILE A CA 1
ATOM 492 C C . ILE A 1 88 ? 5.425 8.087 -2.071 1.00 17.80 78 ILE A C 1
ATOM 493 O O . ILE A 1 88 ? 5.154 7.000 -2.578 1.00 16.94 78 ILE A O 1
ATOM 498 N N . PRO A 1 89 ? 4.902 9.247 -2.539 1.00 18.06 79 PRO A N 1
ATOM 499 C CA . PRO A 1 89 ? 3.990 9.195 -3.685 1.00 17.60 79 PRO A CA 1
ATOM 500 C C . PRO A 1 89 ? 4.699 8.836 -4.991 1.00 17.02 79 PRO A C 1
ATOM 501 O O . PRO A 1 89 ? 5.873 9.168 -5.179 1.00 17.26 79 PRO A O 1
ATOM 505 N N . VAL A 1 90 ? 3.999 8.115 -5.861 1.00 16.56 80 VAL A N 1
ATOM 506 C CA . VAL A 1 90 ? 4.558 7.680 -7.142 1.00 16.25 80 VAL A CA 1
ATOM 507 C C . VAL A 1 90 ? 3.724 8.272 -8.259 1.00 16.55 80 VAL A C 1
ATOM 508 O O . VAL A 1 90 ? 2.485 8.275 -8.173 1.00 16.60 80 VAL A O 1
ATOM 512 N N . SER A 1 91 ? 4.415 8.794 -9.276 1.00 17.03 81 SER A N 1
ATOM 513 C CA . SER A 1 91 ? 3.823 9.281 -10.508 1.00 17.45 81 SER A CA 1
ATOM 514 C C . SER A 1 91 ? 4.182 8.330 -11.636 1.00 16.65 81 SER A C 1
ATOM 515 O O . SER A 1 91 ? 5.277 7.753 -11.647 1.00 16.68 81 SER A O 1
ATOM 518 N N . VAL A 1 92 ? 3.252 8.134 -12.567 1.00 16.26 82 VAL A N 1
ATOM 519 C CA . VAL A 1 92 ? 3.463 7.283 -13.719 1.00 15.69 82 VAL A CA 1
ATOM 520 C C . VAL A 1 92 ? 3.071 8.016 -14.982 1.00 16.13 82 VAL A C 1
ATOM 521 O O . VAL A 1 92 ? 2.006 8.642 -15.033 1.00 16.63 82 VAL A O 1
ATOM 525 N N . ASN A 1 93 ? 3.978 8.023 -15.957 1.00 16.41 83 ASN A N 1
ATOM 526 C CA . ASN A 1 93 ? 3.725 8.675 -17.242 1.00 17.21 83 ASN A CA 1
ATOM 527 C C . ASN A 1 93 ? 3.715 7.600 -18.315 1.00 16.56 83 ASN A C 1
ATOM 528 O O . ASN A 1 93 ? 4.490 6.651 -18.248 1.00 16.10 83 ASN A O 1
ATOM 533 N N . PHE A 1 94 ? 2.838 7.752 -19.294 1.00 16.62 84 PHE A N 1
ATOM 534 C CA . PHE A 1 94 ? 2.779 6.841 -20.423 1.00 16.54 84 PHE A CA 1
ATOM 535 C C . PHE A 1 94 ? 2.584 7.638 -21.691 1.00 17.63 84 PHE A C 1
ATOM 536 O O . PHE A 1 94 ? 1.725 8.520 -21.746 1.00 17.93 84 PHE A O 1
ATOM 544 N N . ALA A 1 95 ? 3.394 7.344 -22.706 1.00 18.13 85 ALA A N 1
ATOM 545 C CA . ALA A 1 95 ? 3.285 8.045 -23.981 1.00 19.44 85 ALA A CA 1
ATOM 546 C C . ALA A 1 95 ? 3.314 9.554 -23.783 1.00 20.26 85 ALA A C 1
ATOM 547 O O . ALA A 1 95 ? 2.615 10.285 -24.489 1.00 21.61 85 ALA A O 1
ATOM 549 N N . GLY A 1 96 ? 4.099 10.025 -22.806 1.00 20.26 86 GLY A N 1
ATOM 550 C CA . GLY A 1 96 ? 4.278 11.456 -22.566 1.00 21.41 86 GLY A CA 1
ATOM 551 C C . GLY A 1 96 ? 3.118 12.143 -21.856 1.00 21.65 86 GLY A C 1
ATOM 552 O O . GLY A 1 96 ? 3.063 13.365 -21.817 1.00 23.09 86 GLY A O 1
ATOM 553 N N . LYS A 1 97 ? 2.195 11.357 -21.305 1.00 21.08 87 LYS A N 1
ATOM 554 C CA . LYS A 1 97 ? 1.048 11.860 -20.543 1.00 21.23 87 LYS A CA 1
ATOM 555 C C . LYS A 1 97 ? 1.054 11.249 -19.121 1.00 19.85 87 LYS A C 1
ATOM 556 O O . LYS A 1 97 ? 1.310 10.066 -18.957 1.00 18.54 87 LYS A O 1
ATOM 562 N N . PRO A 1 98 ? 0.768 12.056 -18.085 1.00 19.68 88 PRO A N 1
ATOM 563 C CA . PRO A 1 98 ? 0.673 11.518 -16.731 1.00 18.73 88 PRO A CA 1
ATOM 564 C C . PRO A 1 98 ? -0.598 10.691 -16.592 1.00 18.00 88 PRO A C 1
ATOM 565 O O . PRO A 1 98 ? -1.648 11.070 -17.128 1.00 18.54 88 PRO A O 1
ATOM 569 N N . LEU A 1 99 ? -0.480 9.554 -15.920 1.00 16.67 89 LEU A N 1
ATOM 570 C CA . LEU A 1 99 ? -1.620 8.709 -15.641 1.00 16.27 89 LEU A CA 1
ATOM 571 C C . LEU A 1 99 ? -2.196 9.032 -14.262 1.00 16.40 89 LEU A C 1
ATOM 572 O O . LEU A 1 99 ? -1.541 9.617 -13.402 1.00 16.47 89 LEU A O 1
ATOM 577 N N . SER A 1 100 ? -3.463 8.682 -14.082 1.00 16.50 90 SER A N 1
ATOM 578 C CA . SER A 1 100 ? -4.153 8.823 -12.803 1.00 16.79 90 SER A CA 1
ATOM 579 C C . SER A 1 100 ? -5.253 7.754 -12.775 1.00 16.67 90 SER A C 1
ATOM 580 O O . SER A 1 100 ? -5.363 6.956 -13.706 1.00 16.21 90 SER A O 1
ATOM 583 N N . THR A 1 101 ? -6.123 7.822 -11.768 1.00 17.23 91 THR A N 1
ATOM 584 C CA . THR A 1 101 ? -7.253 6.895 -11.685 1.00 17.43 91 THR A CA 1
ATOM 585 C C . THR A 1 101 ? -8.356 7.292 -12.680 1.00 18.35 91 THR A C 1
ATOM 586 O O . THR A 1 101 ? -9.327 6.570 -12.839 1.00 18.75 91 THR A O 1
ATOM 590 N N . THR A 1 102 ? -8.226 8.451 -13.331 1.00 18.75 92 THR A N 1
ATOM 591 C CA . THR A 1 102 ? -9.096 8.807 -14.422 1.00 19.67 92 THR A CA 1
ATOM 592 C C . THR A 1 102 ? -8.468 8.428 -15.732 1.00 19.42 92 THR A C 1
ATOM 593 O O . THR A 1 102 ? -7.326 8.822 -16.018 1.00 18.96 92 THR A O 1
ATOM 597 N N . GLY A 1 103 ? -9.207 7.680 -16.542 1.00 20.03 93 GLY A N 1
ATOM 598 C CA . GLY A 1 103 ? -8.667 7.204 -17.804 1.00 19.96 93 GLY A CA 1
ATOM 599 C C . GLY A 1 103 ? -8.335 8.333 -18.747 1.00 20.81 93 GLY A C 1
ATOM 600 O O . GLY A 1 103 ? -9.048 9.345 -18.790 1.00 21.81 93 GLY A O 1
ATOM 601 N N . ILE A 1 104 ? -7.225 8.170 -19.466 1.00 20.59 94 ILE A N 1
ATOM 602 C CA . ILE A 1 104 ? -6.914 9.017 -20.603 1.00 21.61 94 ILE A CA 1
ATOM 603 C C . ILE A 1 104 ? -6.902 8.175 -21.875 1.00 21.79 94 ILE A C 1
ATOM 604 O O . ILE A 1 104 ? -6.517 7.002 -21.859 1.00 20.99 94 ILE A O 1
ATOM 609 N N . THR A 1 105 ? -7.345 8.783 -22.969 1.00 23.14 95 THR A N 1
ATOM 610 C CA . THR A 1 105 ? -7.369 8.122 -24.256 1.00 23.79 95 THR A CA 1
ATOM 611 C C . THR A 1 105 ? -6.169 8.563 -25.070 1.00 24.21 95 THR A C 1
ATOM 612 O O . THR A 1 105 ? -5.867 9.757 -25.170 1.00 24.61 95 THR A O 1
ATOM 616 N N . ILE A 1 106 ? -5.477 7.591 -25.645 1.00 24.21 96 ILE A N 1
ATOM 617 C CA . ILE A 1 106 ? -4.404 7.851 -26.590 1.00 24.85 96 ILE A CA 1
ATOM 618 C C . ILE A 1 106 ? -4.930 7.458 -27.969 1.00 25.85 96 ILE A C 1
ATOM 619 O O . ILE A 1 106 ? -5.201 6.280 -28.209 1.00 25.92 96 ILE A O 1
ATOM 624 N N . ASP A 1 107 ? -5.112 8.449 -28.848 1.00 26.97 97 ASP A N 1
ATOM 625 C CA . ASP A 1 107 ? -5.675 8.218 -30.185 1.00 28.07 97 ASP A CA 1
ATOM 626 C C . ASP A 1 107 ? -4.796 7.268 -30.986 1.00 27.24 97 ASP A C 1
ATOM 627 O O . ASP A 1 107 ? -3.567 7.284 -30.853 1.00 26.34 97 ASP A O 1
ATOM 632 N N . SER A 1 108 ? -5.433 6.468 -31.838 1.00 27.49 98 SER A N 1
ATOM 633 C CA . SER A 1 108 ? -4.705 5.563 -32.735 1.00 27.47 98 SER A CA 1
ATOM 634 C C . SER A 1 108 ? -3.650 6.279 -33.585 1.00 27.97 98 SER A C 1
ATOM 635 O O . SER A 1 108 ? -2.575 5.741 -33.788 1.00 27.84 98 SER A O 1
ATOM 638 N N . ASN A 1 109 ? -3.927 7.497 -34.062 1.00 28.96 99 ASN A N 1
ATOM 639 C CA . ASN A 1 109 ? -2.936 8.206 -34.874 1.00 29.63 99 ASN A CA 1
ATOM 640 C C . ASN A 1 109 ? -1.614 8.498 -34.137 1.00 28.70 99 ASN A C 1
ATOM 641 O O . ASN A 1 109 ? -0.563 8.533 -34.756 1.00 29.05 99 ASN A O 1
ATOM 646 N N A ASP A 1 110 ? -1.694 8.696 -32.823 0.50 27.80 100 ASP A N 1
ATOM 647 N N B ASP A 1 110 ? -1.676 8.690 -32.825 0.50 27.54 100 ASP A N 1
ATOM 648 C CA A ASP A 1 110 ? -0.522 8.965 -31.991 0.50 27.10 100 ASP A CA 1
ATOM 649 C CA B ASP A 1 110 ? -0.477 8.959 -32.036 0.50 26.67 100 ASP A CA 1
ATOM 650 C C A ASP A 1 110 ? 0.260 7.688 -31.635 0.50 25.86 100 ASP A C 1
ATOM 651 C C B ASP A 1 110 ? 0.258 7.682 -31.610 0.50 25.61 100 ASP A C 1
ATOM 652 O O A ASP A 1 110 ? 1.383 7.770 -31.139 0.50 25.30 100 ASP A O 1
ATOM 653 O O B ASP A 1 110 ? 1.343 7.759 -31.037 0.50 25.06 100 ASP A O 1
ATOM 662 N N . LEU A 1 111 ? -0.332 6.519 -31.884 1.00 25.53 101 LEU A N 1
ATOM 663 C CA . LEU A 1 111 ? 0.341 5.234 -31.630 1.00 24.75 101 LEU A CA 1
ATOM 664 C C . LEU A 1 111 ? 1.092 4.696 -32.840 1.00 25.54 101 LEU A C 1
ATOM 665 O O . LEU A 1 111 ? 1.917 3.798 -32.697 1.00 24.76 101 LEU A O 1
ATOM 670 N N . ASN A 1 112 ? 0.818 5.246 -34.026 1.00 27.02 102 ASN A N 1
ATOM 671 C CA . ASN A 1 112 ? 1.560 4.896 -35.241 1.00 28.26 102 ASN A CA 1
ATOM 672 C C . ASN A 1 112 ? 1.615 3.381 -35.463 1.00 27.99 102 ASN A C 1
ATOM 673 O O . ASN A 1 112 ? 2.697 2.808 -35.566 1.00 28.11 102 ASN A O 1
ATOM 678 N N . PHE A 1 113 ? 0.446 2.750 -35.536 1.00 27.99 103 PHE A N 1
ATOM 679 C CA . PHE A 1 113 ? 0.342 1.288 -35.555 1.00 27.81 103 PHE A CA 1
ATOM 680 C C . PHE A 1 113 ? 0.936 0.696 -36.826 1.00 28.93 103 PHE A C 1
ATOM 681 O O . PHE A 1 113 ? 0.590 1.123 -37.926 1.00 30.18 103 PHE A O 1
ATOM 689 N N . ALA A 1 114 ? 1.836 -0.269 -36.653 1.00 28.59 104 ALA A N 1
ATOM 690 C CA . ALA A 1 114 ? 2.410 -1.045 -37.755 1.00 29.82 104 ALA A CA 1
ATOM 691 C C . ALA A 1 114 ? 1.785 -2.444 -37.764 1.00 30.13 104 ALA A C 1
ATOM 692 O O . ALA A 1 114 ? 1.461 -3.001 -36.715 1.00 29.03 104 ALA A O 1
ATOM 694 N N . SER A 1 115 ? 1.638 -3.012 -38.956 1.00 31.72 105 SER A N 1
ATOM 695 C CA . SER A 1 115 ? 1.010 -4.315 -39.115 1.00 32.52 105 SER A CA 1
ATOM 696 C C . SER A 1 115 ? 1.979 -5.431 -38.739 1.00 32.39 105 SER A C 1
ATOM 697 O O . SER A 1 115 ? 3.047 -5.555 -39.337 1.00 33.11 105 SER A O 1
ATOM 700 N N . SER A 1 116 ? 1.589 -6.233 -37.746 1.00 31.62 106 SER A N 1
ATOM 701 C CA . SER A 1 116 ? 2.354 -7.393 -37.298 1.00 31.46 106 SER A CA 1
ATOM 702 C C . SER A 1 116 ? 1.470 -8.640 -37.349 1.00 32.04 106 SER A C 1
ATOM 703 O O . SER A 1 116 ? 0.579 -8.832 -36.493 1.00 31.46 106 SER A O 1
ATOM 706 N N . GLY A 1 117 ? 1.725 -9.472 -38.347 1.00 32.89 107 GLY A N 1
ATOM 707 C CA . GLY A 1 117 ? 0.828 -10.564 -38.699 1.00 33.75 107 GLY A CA 1
ATOM 708 C C . GLY A 1 117 ? -0.573 -10.044 -38.961 1.00 33.72 107 GLY A C 1
ATOM 709 O O . GLY A 1 117 ? -0.768 -9.178 -39.808 1.00 34.14 107 GLY A O 1
ATOM 710 N N . VAL A 1 118 ? -1.545 -10.550 -38.209 1.00 33.13 108 VAL A N 1
ATOM 711 C CA . VAL A 1 118 ? -2.943 -10.125 -38.361 1.00 33.26 108 VAL A CA 1
ATOM 712 C C . VAL A 1 118 ? -3.323 -9.006 -37.389 1.00 31.46 108 VAL A C 1
ATOM 713 O O . VAL A 1 118 ? -4.392 -8.396 -37.513 1.00 31.69 108 VAL A O 1
ATOM 717 N N . ASN A 1 119 ? -2.455 -8.754 -36.416 0.50 29.55 109 ASN A N 1
ATOM 718 C CA . ASN A 1 119 ? -2.649 -7.656 -35.496 0.50 27.96 109 ASN A CA 1
ATOM 719 C C . ASN A 1 119 ? -1.579 -6.579 -35.661 0.50 27.01 109 ASN A C 1
ATOM 720 O O . ASN A 1 119 ? -0.781 -6.609 -36.599 0.50 27.58 109 ASN A O 1
ATOM 725 N N . LYS A 1 120 ? -1.595 -5.618 -34.749 1.00 25.48 110 LYS A N 1
ATOM 726 C CA . LYS A 1 120 ? -1.017 -4.323 -34.983 1.00 24.88 110 LYS A CA 1
ATOM 727 C C . LYS A 1 120 ? -0.261 -3.908 -33.740 1.00 23.09 110 LYS A C 1
ATOM 728 O O . LYS A 1 120 ? -0.713 -4.169 -32.622 1.00 22.09 110 LYS A O 1
ATOM 734 N N . VAL A 1 121 ? 0.912 -3.312 -33.937 1.00 22.58 111 VAL A N 1
ATOM 735 C CA . VAL A 1 121 ? 1.761 -2.921 -32.821 1.00 21.29 111 VAL A CA 1
ATOM 736 C C . VAL A 1 121 ? 2.153 -1.462 -32.982 1.00 21.07 111 VAL A C 1
ATOM 737 O O . VAL A 1 121 ? 2.490 -1.022 -34.081 1.00 21.90 111 VAL A O 1
ATOM 743 N N . SER A 1 122 ? 2.115 -0.726 -31.8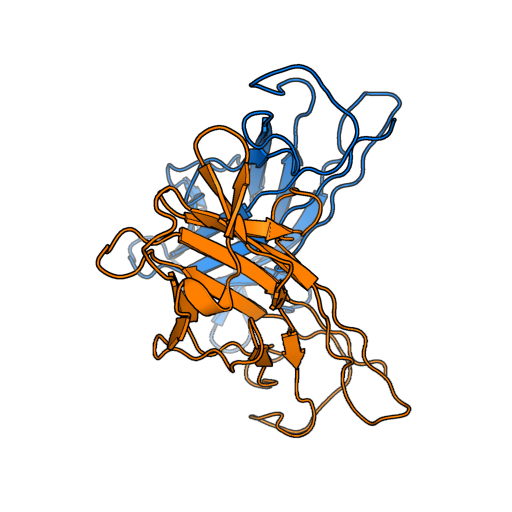75 1.00 19.96 112 SER A N 1
ATOM 744 C CA . SER A 1 122 ? 2.428 0.704 -31.883 1.00 19.90 112 SER A CA 1
ATOM 745 C C . SER A 1 122 ? 3.928 0.934 -32.025 1.00 19.93 112 SER A C 1
ATOM 746 O O . SER A 1 122 ? 4.726 0.024 -31.816 1.00 19.73 112 SER A O 1
ATOM 749 N N . SER A 1 123 ? 4.321 2.154 -32.382 1.00 20.34 113 SER A N 1
ATOM 750 C CA . SER A 1 123 ? 5.710 2.553 -32.219 1.00 20.36 113 SER A CA 1
ATOM 751 C C . SER A 1 123 ? 6.034 2.583 -30.720 1.00 19.27 113 SER A C 1
ATOM 752 O O . SER A 1 123 ? 5.139 2.516 -29.878 1.00 18.45 113 SER A O 1
ATOM 755 N N . THR A 1 124 ? 7.315 2.708 -30.391 1.00 19.37 114 THR A N 1
ATOM 756 C CA . THR A 1 124 ? 7.738 2.674 -28.995 1.00 18.68 114 THR A CA 1
ATOM 757 C C . THR A 1 124 ? 7.162 3.836 -28.190 1.00 18.33 114 THR A C 1
ATOM 758 O O . THR A 1 124 ? 7.222 4.998 -28.621 1.00 18.97 114 THR A O 1
ATOM 762 N N . GLN A 1 125 ? 6.607 3.487 -27.029 1.00 17.46 115 GLN A N 1
ATOM 763 C CA . GLN A 1 125 ? 6.052 4.414 -26.060 1.00 17.18 115 GLN A CA 1
ATOM 764 C C . GLN A 1 125 ? 6.760 4.262 -24.724 1.00 16.57 115 GLN A C 1
ATOM 765 O O . GLN A 1 125 ? 6.985 3.141 -24.222 1.00 16.00 115 GLN A O 1
ATOM 771 N N . LYS A 1 126 ? 7.096 5.391 -24.121 1.00 16.74 116 LYS A N 1
ATOM 772 C CA . LYS A 1 126 ? 7.772 5.389 -22.840 1.00 16.47 116 LYS A CA 1
ATOM 773 C C . LYS A 1 126 ? 6.778 5.223 -21.700 1.00 15.70 116 LYS A C 1
ATOM 774 O O . LYS A 1 126 ? 5.784 5.940 -21.625 1.00 15.95 116 LYS A O 1
ATOM 780 N N . LEU A 1 127 ? 7.048 4.258 -20.824 1.00 14.97 117 LEU A N 1
ATOM 781 C CA . LEU A 1 127 ? 6.363 4.127 -19.560 1.00 14.46 117 LEU A CA 1
ATOM 782 C C . LEU A 1 127 ? 7.358 4.440 -18.446 1.00 14.59 117 LEU A C 1
ATOM 783 O O . LEU A 1 127 ? 8.356 3.734 -18.295 1.00 14.67 117 LEU A O 1
ATOM 788 N N . SER A 1 128 ? 7.123 5.505 -17.680 1.00 14.96 118 SER A N 1
ATOM 789 C CA . SER A 1 128 ? 8.070 5.934 -16.625 1.00 15.29 118 SER A CA 1
ATOM 790 C C . SER A 1 128 ? 7.430 5.984 -15.237 1.00 15.13 118 SER A C 1
ATOM 791 O O . SER A 1 128 ? 6.312 6.489 -15.074 1.00 15.26 118 SER A O 1
ATOM 795 N N . ILE A 1 129 ? 8.171 5.484 -14.252 1.00 15.11 119 ILE A N 1
ATOM 796 C CA . ILE A 1 129 ? 7.747 5.424 -12.850 1.00 15.09 119 ILE A CA 1
ATOM 797 C C . ILE A 1 129 ? 8.648 6.367 -12.051 1.00 16.08 119 ILE A C 1
ATOM 798 O O . ILE A 1 129 ? 9.868 6.238 -12.127 1.00 16.34 119 ILE A O 1
ATOM 803 N N . HIS A 1 130 ? 8.032 7.258 -11.273 1.00 16.89 120 HIS A N 1
ATOM 804 C CA . HIS A 1 130 ? 8.681 8.429 -10.613 1.00 18.26 120 HIS A CA 1
ATOM 805 C C . HIS A 1 130 ? 8.287 8.477 -9.129 1.00 18.44 120 HIS A C 1
ATOM 806 O O . HIS A 1 130 ? 7.283 9.127 -8.783 1.00 19.52 120 HIS A O 1
ATOM 813 N N . ALA A 1 131 ? 9.076 7.874 -8.243 1.00 18.25 121 ALA A N 1
ATOM 814 C CA . ALA A 1 131 ? 8.863 8.036 -6.785 1.00 18.62 121 ALA A CA 1
ATOM 815 C C . ALA A 1 131 ? 9.446 9.360 -6.329 1.00 19.60 121 ALA A C 1
ATOM 816 O O . ALA A 1 131 ? 10.630 9.597 -6.533 1.00 20.32 121 ALA A O 1
ATOM 818 N N . ASP A 1 132 ? 8.621 10.207 -5.707 1.00 20.00 122 ASP A N 1
ATOM 819 C CA . ASP A 1 132 ? 9.042 11.535 -5.293 1.00 21.23 122 ASP A CA 1
ATOM 820 C C . ASP A 1 132 ? 9.277 11.662 -3.782 1.00 22.02 122 ASP A C 1
ATOM 821 O O . ASP A 1 132 ? 8.354 11.883 -3.000 1.00 22.00 122 ASP A O 1
ATOM 826 N N . ALA A 1 133 ? 10.532 11.512 -3.375 1.00 22.71 123 ALA A N 1
ATOM 827 C CA . ALA A 1 133 ? 10.850 11.493 -1.954 1.00 23.72 123 ALA A CA 1
ATOM 828 C C . ALA A 1 133 ? 10.839 12.901 -1.359 1.00 25.20 123 ALA A C 1
ATOM 829 O O . ALA A 1 133 ? 10.950 13.061 -0.150 1.00 26.45 123 ALA A O 1
ATOM 831 N N . THR A 1 134 ? 10.686 13.928 -2.189 1.00 25.41 124 THR A N 1
ATOM 832 C CA . THR A 1 134 ? 10.459 15.273 -1.638 1.00 26.84 124 THR A CA 1
ATOM 833 C C . THR A 1 134 ? 9.045 15.466 -1.063 1.00 26.80 124 THR A C 1
ATOM 834 O O . THR A 1 134 ? 8.802 16.464 -0.373 1.00 27.89 124 THR A O 1
ATOM 838 N N . ARG A 1 135 ? 8.130 14.540 -1.357 1.00 25.59 125 ARG A N 1
ATOM 839 C CA . ARG A 1 135 ? 6.744 14.613 -0.867 1.00 25.80 125 ARG A CA 1
ATOM 840 C C . ARG A 1 135 ? 6.323 13.429 0.024 1.00 25.49 125 ARG A C 1
ATOM 841 O O . ARG A 1 135 ? 5.153 13.057 0.050 1.00 24.71 125 ARG A O 1
ATOM 849 N N . VAL A 1 136 ? 7.268 12.883 0.782 1.00 26.18 126 VAL A N 1
ATOM 850 C CA . VAL A 1 136 ? 6.955 11.838 1.765 1.00 26.62 126 VAL A CA 1
ATOM 851 C C . VAL A 1 136 ? 5.887 12.313 2.747 1.00 28.15 126 VAL A C 1
ATOM 852 O O . VAL A 1 136 ? 5.881 13.477 3.148 1.00 29.37 126 VAL A O 1
ATOM 856 N N . THR A 1 137 ? 4.957 11.423 3.088 1.00 28.65 127 THR A N 1
ATOM 857 C CA . THR A 1 137 ? 3.864 11.725 4.021 1.00 30.54 127 THR A CA 1
ATOM 858 C C . THR A 1 137 ? 3.884 10.729 5.168 1.00 31.41 127 THR A C 1
ATOM 859 O O . THR A 1 137 ? 4.401 9.627 5.020 1.00 30.61 127 THR A O 1
ATOM 863 N N . GLY A 1 138 ? 3.292 11.128 6.294 1.00 33.54 128 GLY A N 1
ATOM 864 C CA . GLY A 1 138 ? 3.202 10.287 7.491 1.00 34.73 128 GLY A CA 1
ATOM 865 C C . GLY A 1 138 ? 4.436 10.334 8.377 1.00 36.29 128 GLY A C 1
ATOM 866 O O . GLY A 1 138 ? 4.533 9.591 9.354 1.00 37.51 128 GLY A O 1
ATOM 867 N N . GLY A 1 139 ? 5.371 11.221 8.046 1.00 37.14 129 GLY A N 1
ATOM 868 C CA . GLY A 1 139 ? 6.611 11.383 8.799 1.00 38.32 129 GLY A CA 1
ATOM 869 C C . GLY A 1 139 ? 7.687 11.937 7.885 1.00 38.60 129 GLY A C 1
ATOM 870 O O . GLY A 1 139 ? 7.390 12.364 6.768 1.00 38.25 129 GLY A O 1
ATOM 871 N N . ALA A 1 140 ? 8.934 11.915 8.354 1.00 39.95 130 ALA A N 1
ATOM 872 C CA . ALA A 1 140 ? 10.072 12.421 7.586 1.00 40.27 130 ALA A CA 1
ATOM 873 C C . ALA A 1 140 ? 10.768 11.307 6.801 1.00 39.18 130 ALA A C 1
ATOM 874 O O . ALA A 1 140 ? 10.436 10.131 6.934 1.00 39.11 130 ALA A O 1
ATOM 876 N N . LEU A 1 141 ? 11.750 11.696 5.994 1.00 38.98 131 LEU A N 1
ATOM 877 C CA . LEU A 1 141 ? 12.459 10.768 5.116 1.00 37.51 131 LEU A CA 1
ATOM 878 C C . LEU A 1 141 ? 13.382 9.868 5.928 1.00 37.05 131 LEU A C 1
ATOM 879 O O . LEU A 1 141 ? 14.421 10.320 6.414 1.00 38.04 131 LEU A O 1
ATOM 884 N N . THR A 1 142 ? 12.996 8.600 6.076 1.00 35.01 132 THR A N 1
ATOM 885 C CA . THR A 1 142 ? 13.789 7.637 6.838 1.00 34.58 132 THR A CA 1
ATOM 886 C C . THR A 1 142 ? 14.487 6.647 5.915 1.00 32.36 132 THR A C 1
ATOM 887 O O . THR A 1 142 ? 13.936 6.224 4.892 1.00 31.10 132 THR A O 1
ATOM 891 N N . ALA A 1 143 ? 15.705 6.280 6.290 1.00 32.00 133 ALA A N 1
ATOM 892 C CA . ALA A 1 143 ? 16.447 5.238 5.599 1.00 30.61 133 ALA A CA 1
ATOM 893 C C . ALA A 1 143 ? 15.736 3.897 5.725 1.00 29.22 133 ALA A C 1
ATOM 894 O O . ALA A 1 143 ? 15.069 3.630 6.724 1.00 29.33 133 ALA A O 1
ATOM 896 N N . GLY A 1 144 ? 15.884 3.068 4.697 1.00 27.39 134 GLY A N 1
ATOM 897 C CA . GLY A 1 144 ? 15.303 1.733 4.689 1.00 26.30 134 GLY A CA 1
ATOM 898 C C . GLY A 1 144 ? 14.469 1.490 3.454 1.00 24.60 134 GLY A C 1
ATOM 899 O O . GLY A 1 144 ? 14.532 2.226 2.471 1.00 23.86 134 GLY A O 1
ATOM 900 N N . GLN A 1 145 ? 13.657 0.444 3.523 1.00 23.51 135 GLN A N 1
ATOM 901 C CA . GLN A 1 145 ? 12.972 -0.061 2.351 1.00 22.09 135 GLN A CA 1
ATOM 902 C C . GLN A 1 145 ? 11.535 0.416 2.285 1.00 20.72 135 GLN A C 1
ATOM 903 O O . GLN A 1 145 ? 10.866 0.559 3.306 1.00 20.71 135 GLN A O 1
ATOM 909 N N . TYR A 1 146 ? 11.089 0.678 1.060 1.00 19.21 136 TYR A N 1
ATOM 910 C CA . TYR A 1 146 ? 9.747 1.142 0.756 1.00 18.39 136 TYR A CA 1
ATOM 911 C C . TYR A 1 146 ? 9.205 0.265 -0.367 1.00 17.43 136 TYR A C 1
ATOM 912 O O . TYR A 1 146 ? 9.965 -0.134 -1.247 1.00 17.20 136 TYR A O 1
ATOM 921 N N A GLN A 1 147 ? 7.905 -0.031 -0.315 0.50 17.06 137 GLN A N 1
ATOM 922 N N B GLN A 1 147 ? 7.910 -0.035 -0.331 0.50 17.08 137 GLN A N 1
ATOM 923 C CA A GLN A 1 147 ? 7.256 -0.948 -1.250 0.50 16.44 137 GLN A CA 1
ATOM 924 C CA B GLN A 1 147 ? 7.305 -0.927 -1.311 0.50 16.46 137 GLN A CA 1
ATOM 925 C C A GLN A 1 147 ? 5.879 -0.496 -1.639 0.50 16.17 137 GLN A C 1
ATOM 926 C C B GLN A 1 147 ? 5.885 -0.543 -1.632 0.50 16.19 137 GLN A C 1
ATOM 927 O O A GLN A 1 147 ? 5.147 0.024 -0.808 0.50 16.57 137 GLN A O 1
ATOM 928 O O B GLN A 1 147 ? 5.147 -0.099 -0.762 0.50 16.60 137 GLN A O 1
ATOM 939 N N . GLY A 1 148 ? 5.500 -0.762 -2.882 1.00 15.65 138 GLY A N 1
ATOM 940 C CA . GLY A 1 148 ? 4.132 -0.510 -3.322 1.00 15.81 138 GLY A CA 1
ATOM 941 C C . GLY A 1 148 ? 3.868 -1.155 -4.659 1.00 15.58 138 GLY A C 1
ATOM 942 O O . GLY A 1 148 ? 4.767 -1.719 -5.261 1.00 15.21 138 GLY A O 1
ATOM 943 N N . LEU A 1 149 ? 2.621 -1.091 -5.094 1.00 16.21 139 LEU A N 1
ATOM 944 C CA . LEU A 1 149 ? 2.214 -1.596 -6.405 1.00 16.26 139 LEU A CA 1
ATOM 945 C C . LEU A 1 149 ? 1.842 -0.463 -7.347 1.00 16.21 139 LEU A C 1
ATOM 946 O O . LEU A 1 149 ? 1.179 0.507 -6.958 1.00 17.34 139 LEU A O 1
ATOM 951 N N . VAL A 1 150 ? 2.241 -0.617 -8.598 1.00 15.70 140 VAL A N 1
ATOM 952 C CA . VAL A 1 150 ? 1.736 0.199 -9.686 1.00 15.51 140 VAL A CA 1
ATOM 953 C C . VAL A 1 150 ? 0.847 -0.716 -10.522 1.00 15.75 140 VAL A C 1
ATOM 954 O O . VAL A 1 150 ? 1.312 -1.776 -11.005 1.00 15.65 140 VAL A O 1
ATOM 958 N N . SER A 1 151 ? -0.427 -0.333 -10.664 1.00 15.89 141 SER A N 1
ATOM 959 C CA . SER A 1 151 ? -1.421 -1.178 -11.327 1.00 16.41 141 SER A CA 1
ATOM 960 C C . SER A 1 151 ? -2.017 -0.406 -12.481 1.00 16.37 141 SER A C 1
ATOM 961 O O . SER A 1 151 ? -2.744 0.581 -12.270 1.00 16.73 141 SER A O 1
ATOM 964 N N . ILE A 1 152 ? -1.682 -0.828 -13.689 1.00 16.18 142 ILE A N 1
ATOM 965 C CA . ILE A 1 152 ? -2.022 -0.100 -14.913 1.00 16.41 142 ILE A CA 1
ATOM 966 C C . ILE A 1 152 ? -3.135 -0.885 -15.586 1.00 16.66 142 ILE A C 1
ATOM 967 O O . ILE A 1 152 ? -3.084 -2.125 -15.726 1.00 16.51 142 ILE A O 1
ATOM 972 N N . ILE A 1 153 ? -4.167 -0.169 -15.987 1.00 16.69 143 ILE A N 1
ATOM 973 C CA . ILE A 1 153 ? -5.302 -0.759 -16.657 1.00 17.34 143 ILE A CA 1
ATOM 974 C C . ILE A 1 153 ? -5.378 -0.175 -18.051 1.00 17.43 143 ILE A C 1
ATOM 975 O O . ILE A 1 153 ? -5.329 1.065 -18.211 1.00 17.10 143 ILE A O 1
ATOM 980 N N . LEU A 1 154 ? -5.495 -1.054 -19.044 1.00 17.54 144 LEU A N 1
ATOM 981 C CA . LEU A 1 154 ? -5.636 -0.648 -20.444 1.00 17.88 144 LEU A CA 1
ATOM 982 C C . LEU A 1 154 ? -6.882 -1.300 -21.020 1.00 18.44 144 LEU A C 1
ATOM 983 O O . LEU A 1 154 ? -7.156 -2.477 -20.761 1.00 18.46 144 LEU A O 1
ATOM 988 N N . THR A 1 155 ? -7.639 -0.516 -21.789 1.00 18.83 145 THR A N 1
ATOM 989 C CA . THR A 1 155 ? -8.756 -1.011 -22.583 1.00 19.81 145 THR A CA 1
ATOM 990 C C . THR A 1 155 ? -8.645 -0.421 -23.973 1.00 20.03 145 THR A C 1
ATOM 991 O O . THR A 1 155 ? -8.123 0.673 -24.142 1.00 19.78 145 THR A O 1
ATOM 997 N N . LYS A 1 156 ? -9.168 -1.124 -24.961 1.00 20.67 146 LYS A N 1
ATOM 998 C CA . LY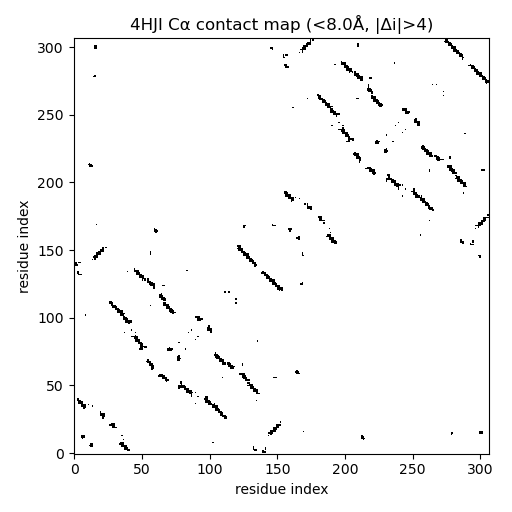S A 1 156 ? -9.331 -0.556 -26.289 1.00 21.35 146 LYS A CA 1
ATOM 999 C C . LYS A 1 156 ? -10.416 0.508 -26.203 1.00 21.96 146 LYS A C 1
ATOM 1000 O O . LYS A 1 156 ? -11.409 0.313 -25.503 1.00 22.33 146 LYS A O 1
ATOM 1006 N N . SER A 1 157 ? -10.230 1.624 -26.899 1.00 22.11 147 SER A N 1
ATOM 1007 C CA . SER A 1 157 ? -11.284 2.654 -26.976 1.00 23.06 147 SER A CA 1
ATOM 1008 C C . SER A 1 157 ? -12.600 2.052 -27.466 1.00 24.35 147 SER A C 1
ATOM 1009 O O . SER A 1 157 ? -12.599 1.240 -28.387 1.00 24.83 147 SER A O 1
ATOM 1012 N N . THR A 1 158 ? -13.705 2.463 -26.834 1.00 24.99 148 THR A N 1
ATOM 1013 C CA . THR A 1 158 ? -15.072 1.962 -27.106 1.00 26.45 148 THR A CA 1
ATOM 1014 C C . THR A 1 158 ? -15.373 0.542 -26.602 1.00 26.43 148 THR A C 1
ATOM 1015 O O . THR A 1 158 ? -16.494 0.048 -26.750 1.00 27.66 148 THR A O 1
ATOM 1019 N N . ASP A 1 159 ? -14.383 -0.113 -26.005 1.00 25.13 149 ASP A N 1
ATOM 1020 C CA . ASP A 1 159 ? -14.580 -1.440 -25.465 1.00 25.25 149 ASP A CA 1
ATOM 1021 C C . ASP A 1 159 ? -14.395 -1.395 -23.954 1.00 24.40 149 ASP A C 1
ATOM 1022 O O . ASP A 1 159 ? -13.792 -0.456 -23.429 1.00 23.55 149 ASP A O 1
ATOM 1027 N N . ASN A 1 160 ? -14.852 -2.433 -23.255 1.00 24.71 150 ASN A N 1
ATOM 1028 C CA . ASN A 1 160 ? -14.782 -2.458 -21.788 1.00 24.16 150 ASN A CA 1
ATOM 1029 C C . ASN A 1 160 ? -13.803 -3.452 -21.182 1.00 23.40 150 ASN A C 1
ATOM 1030 O O . ASN A 1 160 ? -13.540 -3.380 -19.980 1.00 22.79 150 ASN A O 1
ATOM 1035 N N . LYS A 1 161 ? -13.296 -4.383 -21.987 1.00 23.73 151 LYS A N 1
ATOM 1036 C CA . LYS A 1 161 ? -12.453 -5.481 -21.472 1.00 23.36 151 LYS A CA 1
ATOM 1037 C C . LYS A 1 161 ? -11.110 -4.959 -20.981 1.00 22.08 151 LYS A C 1
ATOM 1038 O O . LYS A 1 161 ? -10.332 -4.427 -21.765 1.00 21.61 151 LYS A O 1
ATOM 1044 N N . GLN A 1 162 ? -10.860 -5.101 -19.681 1.00 21.82 152 GLN A N 1
ATOM 1045 C CA . GLN A 1 162 ? -9.671 -4.547 -19.054 1.00 20.87 152 GLN A CA 1
ATOM 1046 C C . GLN A 1 162 ? -8.520 -5.547 -19.091 1.00 20.27 152 GLN A C 1
ATOM 1047 O O . GLN A 1 162 ? -8.718 -6.770 -18.910 1.00 20.62 152 GLN A O 1
ATOM 1053 N N . VAL A 1 163 ? -7.336 -5.014 -19.366 1.00 19.39 153 VAL A N 1
ATOM 1054 C CA . VAL A 1 163 ? -6.092 -5.725 -19.156 1.00 18.98 153 VAL A CA 1
ATOM 1055 C C . VAL A 1 163 ? -5.363 -5.016 -18.047 1.00 18.20 153 VAL A C 1
ATOM 1056 O O . VAL A 1 163 ? -5.140 -3.817 -18.131 1.00 17.39 153 VAL A O 1
ATOM 1060 N N . GLU A 1 164 ? -4.986 -5.750 -17.007 1.00 18.22 154 GLU A N 1
ATOM 1061 C CA . GLU A 1 164 ? -4.313 -5.162 -15.857 1.00 18.18 154 GLU A CA 1
ATOM 1062 C C . GLU A 1 164 ? -2.842 -5.588 -15.828 1.00 17.23 154 GLU A C 1
ATOM 1063 O O . GLU A 1 164 ? -2.532 -6.771 -15.933 1.00 17.37 154 GLU A O 1
ATOM 1069 N N . LYS A 1 165 ? -1.951 -4.607 -15.690 1.00 16.46 155 LYS A N 1
ATOM 1070 C CA . LYS A 1 165 ? -0.512 -4.849 -15.519 1.00 15.89 155 LYS A CA 1
ATOM 1071 C C . LYS A 1 165 ? -0.127 -4.445 -14.108 1.00 15.53 155 LYS A C 1
ATOM 1072 O O . LYS A 1 165 ? -0.235 -3.271 -13.738 1.00 15.10 155 LYS A O 1
ATOM 1078 N N . THR A 1 166 ? 0.365 -5.413 -13.344 1.00 15.32 156 THR A N 1
ATOM 1079 C CA . THR A 1 166 ? 0.753 -5.223 -11.954 1.00 15.33 156 THR A CA 1
ATOM 1080 C C . THR A 1 166 ? 2.263 -5.113 -11.948 1.00 14.51 156 THR A C 1
ATOM 1081 O O . THR A 1 166 ? 2.928 -5.995 -12.493 1.00 14.59 156 THR A O 1
ATOM 1085 N N . ILE A 1 167 ? 2.798 -4.045 -11.351 1.00 13.74 157 ILE A N 1
ATOM 1086 C CA . ILE A 1 167 ? 4.242 -3.900 -11.159 1.00 13.32 157 ILE A CA 1
ATOM 1087 C C . ILE A 1 167 ? 4.541 -3.669 -9.685 1.00 13.31 157 ILE A C 1
ATOM 1088 O O . ILE A 1 167 ? 4.122 -2.675 -9.104 1.00 13.31 157 ILE A O 1
ATOM 1093 N N . SER A 1 168 ? 5.255 -4.598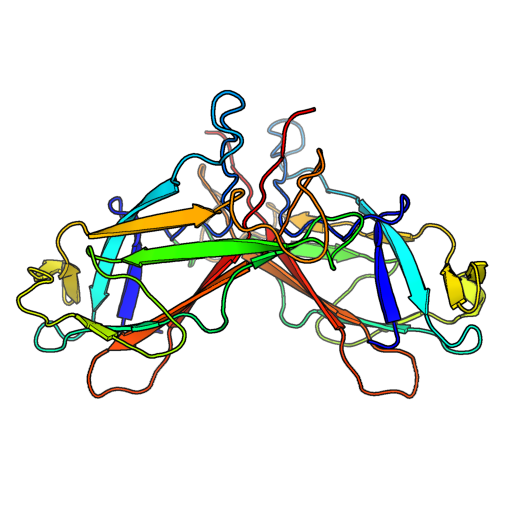 -9.071 1.00 13.40 158 SER A N 1
ATOM 1094 C CA . SER A 1 168 ? 5.670 -4.462 -7.681 1.00 13.62 158 SER A CA 1
ATOM 1095 C C . SER A 1 168 ? 6.916 -3.596 -7.659 1.00 13.63 158 SER A C 1
ATOM 1096 O O . SER A 1 168 ? 7.945 -3.972 -8.243 1.00 13.80 158 SER A O 1
ATOM 1099 N N . VAL A 1 169 ? 6.825 -2.440 -6.990 1.00 13.55 159 VAL A N 1
ATOM 1100 C CA . VAL A 1 169 ? 7.918 -1.493 -6.914 1.00 13.72 159 VAL A CA 1
ATOM 1101 C C . VAL A 1 169 ? 8.561 -1.494 -5.533 1.00 14.41 159 VAL A C 1
ATOM 1102 O O . VAL A 1 169 ? 7.883 -1.507 -4.516 1.00 14.47 159 VAL A O 1
ATOM 1106 N N . THR A 1 170 ? 9.887 -1.513 -5.523 1.00 15.00 160 THR A N 1
ATOM 1107 C CA . THR A 1 170 ? 10.657 -1.429 -4.312 1.00 16.17 160 THR A CA 1
ATOM 1108 C C . THR A 1 170 ? 11.689 -0.328 -4.438 1.00 16.82 160 THR A C 1
ATOM 1109 O O . THR A 1 170 ? 12.147 -0.007 -5.522 1.00 16.55 160 THR A O 1
ATOM 1113 N N . ALA A 1 171 ? 12.062 0.234 -3.309 1.00 18.07 161 ALA A N 1
ATOM 1114 C CA . ALA A 1 171 ? 12.936 1.401 -3.308 1.00 19.27 161 ALA A CA 1
ATOM 1115 C C . ALA A 1 171 ? 13.572 1.514 -1.943 1.00 21.11 161 ALA A C 1
ATOM 1116 O O . ALA A 1 171 ? 12.869 1.491 -0.927 1.00 21.64 161 ALA A O 1
ATOM 1118 N N . SER A 1 172 ? 14.895 1.640 -1.916 1.00 22.63 162 SER A N 1
ATOM 1119 C CA . SER A 1 172 ? 15.613 1.779 -0.666 1.00 24.58 162 SER A CA 1
ATOM 1120 C C . SER A 1 172 ? 16.221 3.153 -0.560 1.00 25.90 162 SER A C 1
ATOM 1121 O O . SER A 1 172 ? 16.914 3.586 -1.473 1.00 25.87 162 SER A O 1
ATOM 1124 N N . VAL A 1 173 ? 15.937 3.832 0.547 1.00 27.15 163 VAL A N 1
ATOM 1125 C CA . VAL A 1 173 ? 16.566 5.113 0.881 1.00 28.73 163 VAL A CA 1
ATOM 1126 C C . VAL A 1 173 ? 17.847 4.852 1.678 1.00 31.04 163 VAL A C 1
ATOM 1127 O O . VAL A 1 173 ? 17.860 4.060 2.628 1.00 31.90 163 VAL A O 1
ATOM 1131 N N . ASP A 1 174 ? 18.925 5.529 1.275 1.00 33.02 164 ASP A N 1
ATOM 1132 C CA . ASP A 1 174 ? 20.272 5.328 1.833 1.00 35.29 164 ASP A CA 1
ATOM 1133 C C . ASP A 1 174 ? 20.462 6.102 3.130 1.00 37.38 164 ASP A C 1
ATOM 1134 O O . ASP A 1 174 ? 20.031 7.256 3.235 1.00 38.83 164 ASP A O 1
ATOM 1137 N N . PRO A 1 175 ? 21.120 5.473 4.119 1.00 38.82 165 PRO A N 1
ATOM 1138 C CA . PRO A 1 175 ? 21.439 6.132 5.383 1.00 41.03 165 PRO A CA 1
ATOM 1139 C C . PRO A 1 175 ? 22.465 5.343 6.184 1.00 42.52 165 PRO A C 1
ATOM 1140 O O . PRO A 1 175 ? 22.295 4.143 6.374 1.00 42.44 165 PRO A O 1
ATOM 1141 N N . PRO B 1 23 ? -7.073 -3.902 8.702 1.00 33.04 13 PRO B N 1
ATOM 1142 C CA . PRO B 1 23 ? -7.424 -5.327 8.783 1.00 31.66 13 PRO B CA 1
ATOM 1143 C C . PRO B 1 23 ? -7.408 -5.888 10.216 1.00 31.24 13 PRO B C 1
ATOM 1144 O O . PRO B 1 23 ? -6.930 -5.213 11.137 1.00 32.37 13 PRO B O 1
ATOM 1148 N N . THR B 1 24 ? -7.949 -7.097 10.392 1.00 29.83 14 THR B N 1
ATOM 1149 C CA . THR B 1 24 ? -7.993 -7.787 11.697 1.00 29.24 14 THR B CA 1
ATOM 1150 C C . THR B 1 24 ? -6.815 -8.743 11.888 1.00 26.75 14 THR B C 1
ATOM 1151 O O . THR B 1 24 ? -6.460 -9.117 13.009 1.00 26.91 14 THR B O 1
ATOM 1155 N N . VAL B 1 25 ? -6.236 -9.167 10.782 1.00 24.38 15 VAL B N 1
ATOM 1156 C CA . VAL B 1 25 ? -5.066 -10.032 10.832 1.00 22.42 15 VAL B CA 1
ATOM 1157 C C . VAL B 1 25 ? -4.071 -9.482 9.822 1.00 20.99 15 VAL B C 1
ATOM 1158 O O . VAL B 1 25 ? -4.408 -8.624 9.005 1.00 20.94 15 VAL B O 1
ATOM 1162 N N . ASP B 1 26 ? -2.838 -9.964 9.894 1.00 19.63 16 ASP B N 1
ATOM 1163 C CA . ASP B 1 26 ? -1.826 -9.611 8.922 1.00 18.58 16 ASP B CA 1
ATOM 1164 C C . ASP B 1 26 ? -0.723 -10.654 8.970 1.00 17.32 16 ASP B C 1
ATOM 1165 O O . ASP B 1 26 ? -0.586 -11.374 9.943 1.00 17.38 16 ASP B O 1
ATOM 1170 N N . LEU B 1 27 ? 0.035 -10.719 7.893 1.00 16.19 17 LEU B N 1
ATOM 1171 C CA . LEU B 1 27 ? 1.194 -11.583 7.799 1.00 15.36 17 LEU B CA 1
ATOM 1172 C C . LEU B 1 27 ? 2.395 -10.672 7.540 1.00 15.23 17 LEU B C 1
ATOM 1173 O O . LEU B 1 27 ? 2.424 -9.935 6.541 1.00 15.00 17 LEU B O 1
ATOM 1178 N N . LEU B 1 28 ? 3.355 -10.719 8.455 1.00 15.40 18 LEU B N 1
ATOM 1179 C CA . LEU B 1 28 ? 4.556 -9.881 8.375 1.00 15.64 18 LEU B CA 1
ATOM 1180 C C . LEU B 1 28 ? 5.793 -10.745 8.386 1.00 15.34 18 LEU B C 1
ATOM 1181 O O . LEU B 1 28 ? 5.738 -11.943 8.633 1.00 15.08 18 LEU B O 1
ATOM 1186 N N . GLN B 1 29 ? 6.933 -10.110 8.170 1.00 15.56 19 GLN B N 1
ATOM 1187 C CA . GLN B 1 29 ? 8.179 -10.844 8.350 1.00 15.67 19 GLN B CA 1
ATOM 1188 C C . GLN B 1 29 ? 8.443 -10.986 9.835 1.00 16.32 19 GLN B C 1
ATOM 1189 O O . GLN B 1 29 ? 7.900 -10.253 10.645 1.0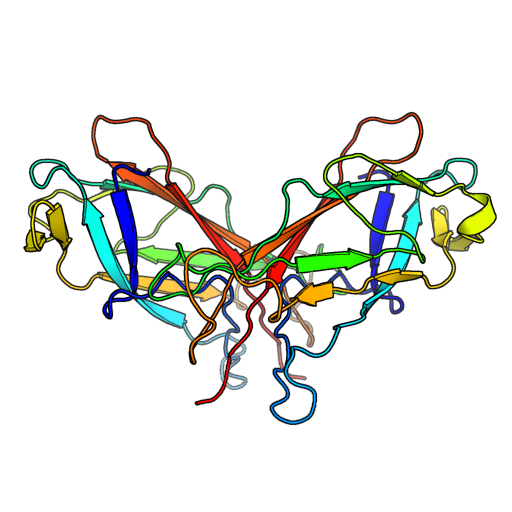0 16.75 19 GLN B O 1
ATOM 1195 N N . SER B 1 30 ? 9.327 -11.910 10.198 1.00 16.47 20 SER B N 1
ATOM 1196 C CA . SER B 1 30 ? 9.614 -12.167 11.604 1.00 17.33 20 SER B CA 1
ATOM 1197 C C . SER B 1 30 ? 10.253 -10.996 12.353 1.00 18.37 20 SER B C 1
ATOM 1198 O O . SER B 1 30 ? 10.210 -10.955 13.581 1.00 19.19 20 SER B O 1
ATOM 1201 N N . ASP B 1 31 ? 10.842 -10.044 11.631 1.00 18.51 21 ASP B N 1
ATOM 1202 C CA . ASP B 1 31 ? 11.385 -8.835 12.262 1.00 19.70 21 ASP B CA 1
ATOM 1203 C C . ASP B 1 31 ? 10.360 -7.701 12.296 1.00 19.78 21 ASP B C 1
ATOM 1204 O O . ASP B 1 31 ? 10.685 -6.583 12.666 1.00 20.79 21 ASP B O 1
ATOM 1209 N N . GLY B 1 32 ? 9.131 -8.001 11.897 1.00 18.87 22 GLY B N 1
ATOM 1210 C CA . GLY B 1 32 ? 8.042 -7.027 11.948 1.00 19.11 22 GLY B CA 1
ATOM 1211 C C . GLY B 1 32 ? 7.888 -6.159 10.711 1.00 18.95 22 GLY B C 1
ATOM 1212 O O . GLY B 1 32 ? 6.998 -5.301 10.677 1.00 19.37 22 GLY B O 1
ATOM 1213 N N . SER B 1 33 ? 8.746 -6.354 9.711 1.00 18.61 23 SER B N 1
ATOM 1214 C CA . SER B 1 33 ? 8.633 -5.603 8.470 1.00 18.53 23 SER B CA 1
ATOM 1215 C C . SER B 1 33 ? 7.568 -6.224 7.574 1.00 17.43 23 SER B C 1
ATOM 1216 O O . SER B 1 33 ? 7.222 -7.395 7.702 1.00 16.54 23 SER B O 1
ATOM 1219 N N . ALA B 1 34 ? 7.052 -5.420 6.650 1.00 17.60 24 ALA B N 1
ATOM 1220 C CA . ALA B 1 34 ? 6.075 -5.908 5.688 1.00 16.85 24 ALA B CA 1
ATOM 1221 C C . ALA B 1 34 ? 6.625 -7.104 4.917 1.00 16.05 24 ALA B C 1
ATOM 1222 O O . ALA B 1 34 ? 7.830 -7.217 4.703 1.00 16.16 24 ALA B O 1
ATOM 1224 N N . LEU B 1 35 ? 5.739 -8.021 4.528 1.00 15.54 25 LEU B N 1
ATOM 1225 C CA . LEU B 1 35 ? 6.127 -9.079 3.614 1.00 14.98 25 LEU B CA 1
ATOM 1226 C C . LEU B 1 35 ? 6.727 -8.483 2.347 1.00 15.16 25 LEU B C 1
ATOM 1227 O O . LEU B 1 35 ? 6.239 -7.479 1.844 1.00 15.54 25 LEU B O 1
ATOM 1232 N N . PRO B 1 36 ? 7.767 -9.112 1.804 1.00 14.98 26 PRO B N 1
ATOM 1233 C CA . PRO B 1 36 ? 8.224 -8.615 0.498 1.00 15.28 26 PRO B CA 1
ATOM 1234 C C . PRO B 1 36 ? 7.144 -8.683 -0.590 1.00 14.80 26 PRO B C 1
ATOM 1235 O O . PRO B 1 36 ? 6.340 -9.611 -0.596 1.00 14.32 26 PRO B O 1
ATOM 1239 N N . ASN B 1 37 ? 7.151 -7.714 -1.511 1.00 15.29 27 ASN B N 1
ATOM 1240 C CA . ASN B 1 37 ? 6.207 -7.706 -2.617 1.00 15.17 27 ASN B CA 1
ATOM 1241 C C . ASN B 1 37 ? 6.813 -8.276 -3.895 1.00 15.06 27 ASN B C 1
ATOM 1242 O O . ASN B 1 37 ? 6.161 -8.345 -4.921 1.00 14.81 27 ASN B O 1
ATOM 1247 N N . SER B 1 38 ? 8.067 -8.712 -3.814 1.00 15.34 28 SER B N 1
ATOM 1248 C CA . SER B 1 38 ? 8.697 -9.365 -4.930 1.00 15.53 28 SER B CA 1
ATOM 1249 C C . SER B 1 38 ? 9.765 -10.328 -4.458 1.00 15.45 28 SER B C 1
ATOM 1250 O O . SER B 1 38 ? 10.423 -10.093 -3.452 1.00 15.76 28 SER B O 1
ATOM 1253 N N A VAL B 1 39 ? 9.930 -11.407 -5.220 0.50 15.16 29 VAL B N 1
ATOM 1254 N N B VAL B 1 39 ? 9.928 -11.418 -5.196 0.50 15.20 29 VAL B N 1
ATOM 1255 C CA A VAL B 1 39 ? 10.871 -12.474 -4.914 0.50 15.25 29 VAL B CA 1
ATOM 1256 C CA B VAL B 1 39 ? 10.946 -12.405 -4.893 0.50 15.37 29 VAL B CA 1
ATOM 1257 C C A VAL B 1 39 ? 11.554 -12.870 -6.217 0.50 15.71 29 VAL B C 1
ATOM 1258 C C B VAL B 1 39 ? 11.564 -12.846 -6.203 0.50 15.76 29 VAL B C 1
ATOM 1259 O O A VAL B 1 39 ? 10.877 -13.070 -7.224 0.50 15.38 29 VAL B O 1
ATOM 1260 O O B VAL B 1 39 ? 10.859 -13.063 -7.187 0.50 15.41 29 VAL B O 1
ATOM 1267 N N . ALA B 1 40 ? 12.885 -12.963 -6.206 1.00 16.55 30 ALA B N 1
ATOM 1268 C CA . ALA B 1 40 ? 13.614 -13.502 -7.341 1.00 17.44 30 ALA B CA 1
ATOM 1269 C C . ALA B 1 40 ? 14.124 -14.899 -6.963 1.00 17.91 30 ALA B C 1
ATOM 1270 O O . ALA B 1 40 ? 14.867 -15.028 -6.003 1.00 18.58 30 ALA B O 1
ATOM 1272 N N . LEU B 1 41 ? 13.723 -15.926 -7.707 1.00 18.08 31 LEU B N 1
ATOM 1273 C CA . LEU B 1 41 ? 14.183 -17.307 -7.435 1.00 18.90 31 LEU B CA 1
ATOM 1274 C C . LEU B 1 41 ? 15.481 -17.559 -8.158 1.00 20.81 31 LEU B C 1
ATOM 1275 O O . LEU B 1 41 ? 15.645 -17.119 -9.282 1.00 21.45 31 LEU B O 1
ATOM 1280 N N . THR B 1 42 ? 16.370 -18.327 -7.524 1.00 22.19 32 THR B N 1
ATOM 1281 C CA . THR B 1 42 ? 17.653 -18.681 -8.076 1.00 24.29 32 THR B CA 1
ATOM 1282 C C . THR B 1 42 ? 17.527 -20.031 -8.789 1.00 25.20 32 THR B C 1
ATOM 1283 O O . THR B 1 42 ? 17.036 -20.994 -8.211 1.00 24.72 32 THR B O 1
ATOM 1287 N N . TYR B 1 43 ? 17.926 -20.069 -10.052 1.00 26.64 33 TYR B N 1
ATOM 1288 C CA . TYR B 1 43 ? 17.988 -21.323 -10.784 1.00 28.02 33 TYR B CA 1
ATOM 1289 C C . TYR B 1 43 ? 19.358 -21.961 -10.559 1.00 29.88 33 TYR B C 1
ATOM 1290 O O . TYR B 1 43 ? 20.379 -21.268 -10.523 1.00 30.90 33 TYR B O 1
ATOM 1299 N N . SER B 1 44 ? 19.373 -23.280 -10.383 1.00 30.74 34 SER B N 1
ATOM 1300 C CA . SER B 1 44 ? 20.605 -24.017 -10.132 1.00 32.75 34 SER B CA 1
ATOM 1301 C C . SER B 1 44 ? 20.799 -25.068 -11.214 1.00 34.16 34 SER B C 1
ATOM 1302 O O . SER B 1 44 ? 20.041 -26.032 -11.264 1.00 33.70 34 SER B O 1
ATOM 1305 N N . PRO B 1 45 ? 21.800 -24.874 -12.094 1.00 36.03 35 PRO B N 1
ATOM 1306 C CA . PRO B 1 45 ? 22.168 -25.924 -13.041 1.00 38.29 35 PRO B CA 1
ATOM 1307 C C . PRO B 1 45 ? 22.501 -27.275 -12.388 1.00 40.18 35 PRO B C 1
ATOM 1308 O O . PRO B 1 45 ? 22.301 -28.316 -13.013 1.00 41.74 35 PRO B O 1
ATOM 1312 N N . ALA B 1 46 ? 22.988 -27.250 -11.145 1.00 41.02 36 ALA B N 1
ATOM 1313 C CA . ALA B 1 46 ? 23.449 -28.456 -10.446 1.00 43.18 36 ALA B CA 1
ATOM 1314 C C . ALA B 1 46 ? 22.339 -29.430 -10.010 1.00 42.97 36 ALA B C 1
ATOM 1315 O O . ALA B 1 46 ? 22.544 -30.642 -10.056 1.00 45.33 36 ALA B O 1
ATOM 1317 N N . VAL B 1 47 ? 21.184 -28.920 -9.577 1.00 41.13 37 VAL B N 1
ATOM 1318 C CA . VAL B 1 47 ? 20.097 -29.797 -9.097 1.00 40.48 37 VAL B CA 1
ATOM 1319 C C . VAL B 1 47 ? 18.920 -29.875 -10.082 1.00 39.11 37 VAL B C 1
ATOM 1320 O O . VAL B 1 47 ? 17.854 -30.398 -9.746 1.00 38.52 37 VAL B O 1
ATOM 1324 N N . ASN B 1 48 ? 19.127 -29.370 -11.297 1.00 38.68 38 ASN B N 1
ATOM 1325 C CA . ASN B 1 48 ? 18.073 -29.307 -12.327 1.00 37.27 38 ASN B CA 1
ATOM 1326 C C . ASN B 1 48 ? 16.750 -28.644 -11.892 1.00 34.41 38 ASN B C 1
ATOM 1327 O O . ASN B 1 48 ? 15.674 -29.122 -12.265 1.00 34.67 38 ASN B O 1
ATOM 1329 N N . ASN B 1 49 ? 16.818 -27.561 -11.116 1.00 32.09 39 ASN B N 1
ATOM 1330 C CA . ASN B 1 49 ? 15.600 -26.870 -10.662 1.00 29.01 39 ASN B CA 1
ATOM 1331 C C . ASN B 1 49 ? 15.869 -25.495 -10.043 1.00 27.16 39 ASN B C 1
ATOM 1332 O O . ASN B 1 49 ? 17.006 -25.033 -9.945 1.00 27.80 39 ASN B O 1
ATOM 1337 N N . PHE B 1 50 ? 14.797 -24.845 -9.625 1.00 24.73 40 PHE B N 1
ATOM 1338 C CA . PHE B 1 50 ? 14.915 -23.632 -8.849 1.00 23.28 40 PHE B CA 1
ATOM 1339 C C . PHE B 1 50 ? 15.090 -23.950 -7.375 1.00 22.84 40 PHE B C 1
ATOM 1340 O O . PHE B 1 50 ? 14.646 -24.992 -6.898 1.00 23.02 40 PHE B O 1
ATOM 1348 N N . GLU B 1 51 ? 15.752 -23.052 -6.657 1.00 22.19 41 GLU B N 1
ATOM 1349 C CA . GLU B 1 51 ? 15.886 -23.172 -5.215 1.00 22.08 41 GLU B CA 1
ATOM 1350 C C . GLU B 1 51 ? 14.622 -22.668 -4.561 1.00 20.74 41 GLU B C 1
ATOM 1351 O O . GLU B 1 51 ? 14.122 -21.608 -4.952 1.00 19.78 41 GLU B O 1
ATOM 1357 N N . ALA B 1 52 ? 14.114 -23.392 -3.562 1.00 20.66 42 ALA B N 1
ATOM 1358 C CA . ALA B 1 52 ? 12.976 -22.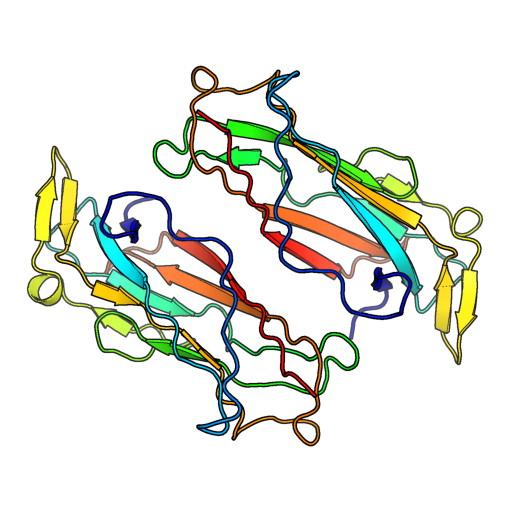866 -2.777 1.00 19.56 42 ALA B CA 1
ATOM 1359 C C . ALA B 1 52 ? 13.398 -21.592 -2.082 1.00 19.30 42 ALA B C 1
ATOM 1360 O O . ALA B 1 52 ? 14.531 -21.508 -1.613 1.00 20.31 42 ALA B O 1
ATOM 1362 N N . HIS B 1 53 ? 12.493 -20.620 -2.039 1.00 18.16 43 HIS B N 1
ATOM 1363 C CA . HIS B 1 53 ? 12.694 -19.381 -1.315 1.00 17.80 43 HIS B CA 1
ATOM 1364 C C . HIS B 1 53 ? 11.813 -19.405 -0.071 1.00 17.10 43 HIS B C 1
ATOM 1365 O O . HIS B 1 53 ? 10.576 -19.464 -0.182 1.00 16.30 43 HIS B O 1
ATOM 1372 N N . THR B 1 54 ? 12.444 -19.280 1.089 1.00 17.41 44 THR B N 1
ATOM 1373 C CA . THR B 1 54 ? 11.755 -19.287 2.372 1.00 17.27 44 THR B CA 1
ATOM 1374 C C . THR B 1 54 ? 11.820 -17.921 3.074 1.00 16.99 44 THR B C 1
ATOM 1375 O O . THR B 1 54 ? 12.867 -17.262 3.111 1.00 17.80 44 THR B O 1
ATOM 1379 N N . ILE B 1 55 ? 10.676 -17.495 3.583 1.00 15.93 45 ILE B N 1
ATOM 1380 C CA . ILE B 1 55 ? 10.504 -16.194 4.262 1.00 15.66 45 ILE B CA 1
ATOM 1381 C C . ILE B 1 55 ? 10.026 -16.563 5.662 1.00 15.62 45 ILE B C 1
ATOM 1382 O O . ILE B 1 55 ? 9.009 -17.258 5.815 1.00 15.22 45 ILE B O 1
ATOM 1387 N N . ASN B 1 56 ? 10.761 -16.135 6.678 1.00 15.96 46 ASN B N 1
ATOM 1388 C CA . ASN B 1 56 ? 10.313 -16.253 8.055 1.00 16.10 46 ASN B CA 1
ATOM 1389 C C . ASN B 1 56 ? 9.259 -15.198 8.329 1.00 15.50 46 ASN B C 1
ATOM 1390 O O . ASN B 1 56 ? 9.492 -14.019 8.050 1.00 15.47 46 ASN B O 1
ATOM 1395 N N . THR B 1 57 ? 8.107 -15.620 8.856 1.00 15.10 47 THR B N 1
ATOM 1396 C CA . THR B 1 57 ? 6.947 -14.718 9.022 1.00 14.70 47 THR B CA 1
ATOM 1397 C C . THR B 1 57 ? 6.313 -14.865 10.392 1.00 15.23 47 THR B C 1
ATOM 1398 O O . THR B 1 57 ? 6.487 -15.869 11.065 1.00 15.64 47 THR B O 1
ATOM 1402 N N . VAL B 1 58 ? 5.529 -13.872 10.788 1.00 15.31 48 VAL B N 1
ATOM 1403 C CA . VAL B 1 58 ? 4.647 -14.005 11.933 1.00 15.89 48 VAL B CA 1
ATOM 1404 C C . VAL B 1 58 ? 3.259 -13.553 11.530 1.00 15.70 48 VAL B C 1
ATOM 1405 O O . VAL B 1 58 ? 3.113 -12.634 10.713 1.00 15.35 48 VAL B O 1
ATOM 1409 N N . VAL B 1 59 ? 2.251 -14.169 12.134 1.00 16.16 49 VAL B N 1
ATOM 1410 C CA . VAL B 1 59 ? 0.879 -13.746 11.988 1.00 16.44 49 VAL B CA 1
ATOM 1411 C C . VAL B 1 59 ? 0.514 -12.791 13.121 1.00 17.56 49 VAL B C 1
ATOM 1412 O O . VAL B 1 59 ? 0.795 -13.076 14.285 1.00 18.14 49 VAL B O 1
ATOM 1416 N N . HIS B 1 60 ? -0.108 -11.666 12.756 1.00 18.03 50 HIS B N 1
ATOM 1417 C CA . HIS B 1 60 ? -0.660 -10.709 13.703 1.00 19.46 50 HIS B CA 1
ATOM 1418 C C . HIS B 1 60 ? -2.165 -10.850 13.709 1.00 20.21 50 HIS B C 1
ATOM 1419 O O . HIS B 1 60 ? -2.769 -11.070 12.659 1.00 19.86 50 HIS B O 1
ATOM 1426 N N . THR B 1 61 ? -2.755 -10.740 14.892 1.00 21.65 51 THR B N 1
ATOM 1427 C CA . THR B 1 61 ? -4.200 -10.821 15.029 1.00 22.73 51 THR B CA 1
ATOM 1428 C C . THR B 1 61 ? -4.669 -9.986 16.198 1.00 24.56 51 THR B C 1
ATOM 1429 O O . THR B 1 61 ? -3.906 -9.711 17.137 1.00 24.98 51 THR B O 1
ATOM 1433 N N . ASN B 1 62 ? -5.940 -9.604 16.127 1.00 25.90 52 ASN B N 1
ATOM 1434 C CA . ASN B 1 62 ? -6.622 -8.922 17.222 1.00 27.94 52 ASN B CA 1
ATOM 1435 C C . ASN B 1 62 ? -7.363 -9.894 18.145 1.00 29.10 52 ASN B C 1
ATOM 1436 O O . ASN B 1 62 ? -7.956 -9.460 19.129 1.00 30.69 52 ASN B O 1
ATOM 1441 N N . ASP B 1 63 ? -7.345 -11.194 17.820 1.00 28.61 53 ASP B N 1
ATOM 1442 C CA . ASP B 1 63 ? -8.002 -12.212 18.651 1.00 29.85 53 ASP B CA 1
ATOM 1443 C C . ASP B 1 63 ? -7.199 -13.517 18.672 1.00 29.11 53 ASP B C 1
ATOM 1444 O O . ASP B 1 63 ? -7.239 -14.318 17.735 1.00 28.02 53 ASP B O 1
ATOM 1449 N N . SER B 1 64 ? -6.503 -13.696 19.788 1.00 29.96 54 SER B N 1
ATOM 1450 C CA . SER B 1 64 ? -5.665 -14.844 20.107 1.00 30.00 54 SER B CA 1
ATOM 1451 C C . SER B 1 64 ? -6.399 -16.193 20.147 1.00 30.62 54 SER B C 1
ATOM 1452 O O . SER B 1 64 ? -5.756 -17.238 20.079 1.00 30.42 54 SER B O 1
ATOM 1455 N N . ASP B 1 65 ? -7.723 -16.171 20.301 1.00 31.76 55 ASP B N 1
ATOM 1456 C CA . ASP B 1 65 ? -8.517 -17.401 20.403 1.00 32.67 55 ASP B CA 1
ATOM 1457 C C . ASP B 1 65 ? -9.045 -17.865 19.049 1.00 31.63 55 ASP B C 1
ATOM 1458 O O . ASP B 1 65 ? -9.658 -18.925 18.952 1.00 32.37 55 ASP B O 1
ATOM 1463 N N . LYS B 1 66 ? -8.810 -17.061 18.014 1.00 29.99 56 LYS B N 1
ATOM 1464 C CA . LYS B 1 66 ? -9.159 -17.419 16.647 1.00 28.89 56 LYS B CA 1
ATOM 1465 C C . LYS B 1 66 ? -7.905 -17.808 15.881 1.00 26.96 56 LYS B C 1
ATOM 1466 O O . LYS B 1 66 ? -6.811 -17.263 16.112 1.00 26.26 56 LYS B O 1
ATOM 1472 N N . GLY B 1 67 ? -8.066 -18.761 14.968 1.00 26.21 57 GLY B N 1
ATOM 1473 C CA . GLY B 1 67 ? -7.002 -19.122 14.045 1.00 24.50 57 GLY B CA 1
ATOM 1474 C C . GLY B 1 67 ? -7.017 -18.212 12.834 1.00 23.18 57 GLY B C 1
ATOM 1475 O O . GLY B 1 67 ? -7.622 -17.136 12.863 1.00 23.42 57 GLY B O 1
ATOM 1476 N N . VAL B 1 68 ? -6.356 -18.651 11.767 1.00 21.75 58 VAL B N 1
ATOM 1477 C CA . VAL B 1 68 ? -6.428 -17.980 10.474 1.00 20.72 58 VAL B CA 1
ATOM 1478 C C . VAL B 1 68 ? -6.736 -18.982 9.367 1.00 20.31 58 VAL B C 1
ATOM 1479 O O . VAL B 1 68 ? -6.365 -20.169 9.455 1.00 20.44 58 VAL B O 1
ATOM 1483 N N . VAL B 1 69 ? -7.443 -18.501 8.350 1.00 19.89 59 VAL B N 1
ATOM 1484 C CA . VAL B 1 69 ? -7.704 -19.242 7.129 1.00 19.53 59 VAL B CA 1
ATOM 1485 C C . VAL B 1 69 ? -6.834 -18.621 6.057 1.00 18.22 59 VAL B C 1
ATOM 1486 O O . VAL B 1 69 ? -6.839 -17.414 5.869 1.00 17.83 59 VAL B O 1
ATOM 1490 N N . VAL B 1 70 ? -6.079 -19.461 5.362 1.00 17.51 60 VAL B N 1
ATOM 1491 C CA . VAL B 1 70 ? -5.112 -19.006 4.380 1.00 16.41 60 VAL B CA 1
ATOM 1492 C C . VAL B 1 70 ? -5.327 -19.733 3.074 1.00 16.42 60 VAL B C 1
ATOM 1493 O O . VAL B 1 70 ? -5.519 -20.958 3.059 1.00 16.79 60 VAL B O 1
ATOM 1497 N N . LYS B 1 71 ? -5.297 -18.984 1.982 1.00 16.08 61 LYS B N 1
ATOM 1498 C CA . LYS B 1 71 ? -5.500 -19.547 0.658 1.00 16.30 61 LYS B CA 1
ATOM 1499 C C . LYS B 1 71 ? -4.763 -18.719 -0.380 1.00 15.54 61 LYS B C 1
ATOM 1500 O O . LYS B 1 71 ? -4.253 -17.636 -0.077 1.00 14.94 61 LYS B O 1
ATOM 1506 N N . LEU B 1 72 ? -4.696 -19.247 -1.593 1.00 15.59 62 LEU B N 1
ATOM 1507 C CA . LEU B 1 72 ? -4.225 -18.494 -2.741 1.00 15.30 62 LEU B CA 1
ATOM 1508 C C . LEU B 1 72 ? -5.424 -18.053 -3.565 1.00 16.28 62 LEU B C 1
ATOM 1509 O O . LEU B 1 72 ? -6.443 -18.751 -3.654 1.00 16.91 62 LEU B O 1
ATOM 1514 N N . SER B 1 73 ? -5.297 -16.888 -4.182 1.00 16.56 63 SER B N 1
ATOM 1515 C CA . SER B 1 73 ? -6.349 -16.316 -5.019 1.00 17.89 63 SER B CA 1
ATOM 1516 C C . SER B 1 73 ? -6.444 -17.014 -6.355 1.00 18.58 63 SER B C 1
ATOM 1517 O O . SER B 1 73 ? -7.460 -16.923 -7.032 1.00 19.52 63 SER B O 1
ATOM 1521 N N . ALA B 1 74 ? -5.365 -17.687 -6.730 1.00 18.63 64 ALA B N 1
ATOM 1522 C CA . ALA B 1 74 ? -5.264 -18.338 -8.015 1.00 19.48 64 ALA B CA 1
ATOM 1523 C C . ALA B 1 74 ? -4.075 -19.279 -7.949 1.00 19.45 64 ALA B C 1
ATOM 1524 O O . ALA B 1 74 ? -3.168 -19.099 -7.121 1.00 18.51 64 ALA B O 1
ATOM 1526 N N . ASP B 1 75 ? -4.087 -20.313 -8.786 1.00 21.02 65 ASP B N 1
ATOM 1527 C CA . ASP B 1 75 ? -2.955 -21.230 -8.858 1.00 21.28 65 ASP B CA 1
ATOM 1528 C C . ASP B 1 75 ? -1.761 -20.461 -9.418 1.00 19.93 65 ASP B C 1
ATOM 1529 O O . ASP B 1 75 ? -1.860 -19.866 -10.497 1.00 21.00 65 ASP B O 1
ATOM 1534 N N . PRO B 1 76 ? -0.664 -20.363 -8.647 1.00 18.25 66 PRO B N 1
ATOM 1535 C CA . PRO B 1 76 ? 0.411 -19.519 -9.147 1.00 17.24 66 PRO B CA 1
ATOM 1536 C C . PRO B 1 76 ? 1.294 -20.252 -10.166 1.00 16.94 66 PRO B C 1
ATOM 1537 O O . PRO B 1 76 ? 1.619 -21.449 -9.998 1.00 17.13 66 PRO B O 1
ATOM 1541 N N A VAL B 1 77 ? 1.610 -19.550 -11.253 0.50 16.77 67 VAL B N 1
ATOM 1542 N N B VAL B 1 77 ? 1.701 -19.513 -11.188 0.50 16.74 67 VAL B N 1
ATOM 1543 C CA A VAL B 1 77 ? 2.466 -20.075 -12.311 0.50 16.98 67 VAL B CA 1
ATOM 1544 C CA B VAL B 1 77 ? 2.477 -20.064 -12.276 0.50 17.00 67 VAL B CA 1
ATOM 1545 C C A VAL B 1 77 ? 3.407 -18.977 -12.759 0.50 16.62 67 VAL B C 1
ATOM 1546 C C B VAL B 1 77 ? 3.384 -18.983 -12.816 0.50 16.67 67 VAL B C 1
ATOM 1547 O O A VAL B 1 77 ? 3.058 -17.784 -12.685 0.50 16.52 67 VAL B O 1
ATOM 1548 O O B VAL B 1 77 ? 2.988 -17.806 -12.861 0.50 16.63 67 VAL B O 1
ATOM 1555 N N . LEU B 1 78 ? 4.602 -19.363 -13.197 1.00 16.63 68 LEU B N 1
ATOM 1556 C CA . LEU B 1 78 ? 5.546 -18.414 -13.802 1.00 16.47 68 LEU B CA 1
ATOM 1557 C C . LEU B 1 78 ? 5.503 -18.651 -15.308 1.00 17.02 68 LEU B C 1
ATOM 1558 O O . LEU B 1 78 ? 5.746 -19.753 -15.788 1.00 17.43 68 LEU B O 1
ATOM 1563 N N . SER B 1 79 ? 5.167 -17.597 -16.039 1.00 16.94 69 SER B N 1
ATOM 1564 C CA . SER B 1 79 ? 5.043 -17.652 -17.487 1.00 17.70 69 SER B CA 1
ATOM 1565 C C . SER B 1 79 ? 6.288 -17.049 -18.132 1.00 18.03 69 SER B C 1
ATOM 1566 O O . SER B 1 79 ? 6.764 -15.989 -17.724 1.00 17.82 69 SER B O 1
ATOM 1569 N N . ASN B 1 80 ? 6.826 -17.736 -19.133 1.00 18.65 70 ASN B N 1
ATOM 1570 C CA . ASN B 1 80 ? 7.975 -17.242 -19.876 1.00 19.27 70 ASN B CA 1
ATOM 1571 C C . ASN B 1 80 ? 7.634 -15.878 -20.478 1.00 19.54 70 ASN B C 1
ATOM 1572 O O . ASN B 1 80 ? 6.577 -15.722 -21.065 1.00 19.70 70 ASN B O 1
ATOM 1577 N N . VAL B 1 81 ? 8.517 -14.909 -20.320 1.00 19.69 71 VAL B N 1
ATOM 1578 C CA . VAL B 1 81 ? 8.190 -13.537 -20.749 1.00 20.17 71 VAL B CA 1
ATOM 1579 C C . VAL B 1 81 ? 8.080 -13.371 -22.270 1.00 21.45 71 VAL B C 1
ATOM 1580 O O . VAL B 1 81 ? 7.422 -12.451 -22.733 1.00 21.81 71 VAL B O 1
ATOM 1584 N N . LEU B 1 82 ? 8.698 -14.264 -23.040 1.00 22.13 72 LEU B N 1
ATOM 1585 C CA . LEU B 1 82 ? 8.609 -14.200 -24.507 1.00 23.55 72 LEU B CA 1
ATOM 1586 C C . LEU B 1 82 ? 7.507 -15.101 -25.049 1.00 23.70 72 LEU B C 1
ATOM 1587 O O . LEU B 1 82 ? 6.976 -14.852 -26.122 1.00 24.69 72 LEU B O 1
ATOM 1592 N N . ASN B 1 83 ? 7.177 -16.156 -24.312 1.00 22.92 73 ASN B N 1
ATOM 1593 C CA . ASN B 1 83 ? 6.067 -17.044 -24.675 1.00 23.18 73 ASN B CA 1
ATOM 1594 C C . ASN B 1 83 ? 5.277 -17.446 -23.428 1.00 22.02 73 ASN B C 1
ATOM 1595 O O . ASN B 1 83 ? 5.552 -18.488 -22.813 1.00 21.55 73 ASN B O 1
ATOM 1600 N N . PRO B 1 84 ? 4.275 -16.636 -23.055 1.00 21.82 74 PRO B N 1
ATOM 1601 C CA . PRO B 1 84 ? 3.572 -16.873 -21.802 1.00 20.88 74 PRO B CA 1
ATOM 1602 C C . PRO B 1 84 ? 2.753 -18.157 -21.732 1.00 21.02 74 PRO B C 1
ATOM 1603 O O . PRO B 1 84 ? 2.161 -18.443 -20.701 1.00 20.42 74 PRO B O 1
ATOM 1607 N N . THR B 1 85 ? 2.728 -18.913 -22.821 1.00 22.20 75 THR B N 1
ATOM 1608 C CA . THR B 1 85 ? 2.132 -20.245 -22.850 1.00 22.67 75 THR B CA 1
ATOM 1609 C C . THR B 1 85 ? 3.018 -21.288 -22.153 1.00 22.35 75 THR B C 1
ATOM 1610 O O . THR B 1 85 ? 2.517 -22.276 -21.626 1.00 22.48 75 THR B O 1
ATOM 1614 N N . LEU B 1 86 ? 4.326 -21.046 -22.154 1.00 22.17 76 LEU B N 1
ATOM 1615 C CA . LEU B 1 86 ? 5.301 -21.860 -21.461 1.00 21.88 76 LEU B CA 1
ATOM 1616 C C . LEU B 1 86 ? 5.291 -21.505 -19.975 1.00 20.56 76 LEU B C 1
ATOM 1617 O O . LEU B 1 86 ? 5.700 -20.417 -19.588 1.00 19.84 76 LEU B O 1
ATOM 1622 N N . GLN B 1 87 ? 4.848 -22.436 -19.140 1.00 20.19 77 GLN B N 1
ATOM 1623 C CA . GLN B 1 87 ? 4.491 -22.119 -17.768 1.00 19.13 77 GLN B CA 1
ATOM 1624 C C . GLN B 1 87 ? 5.100 -23.091 -16.760 1.00 18.73 77 GLN B C 1
ATOM 1625 O O . GLN B 1 87 ? 5.022 -24.299 -16.942 1.00 19.56 77 GLN B O 1
ATOM 1631 N N . ILE B 1 88 ? 5.670 -22.550 -15.686 1.00 17.60 78 ILE B N 1
ATOM 1632 C CA . ILE B 1 88 ? 6.242 -23.328 -14.591 1.00 17.35 78 ILE B CA 1
ATOM 1633 C C . ILE B 1 88 ? 5.331 -23.232 -13.370 1.00 16.48 78 ILE B C 1
ATOM 1634 O O . ILE B 1 88 ? 5.087 -22.136 -12.883 1.00 15.64 78 ILE B O 1
ATOM 1639 N N . PRO B 1 89 ? 4.841 -24.384 -12.854 1.00 16.72 79 PRO B N 1
ATOM 1640 C CA . PRO B 1 89 ? 3.969 -24.307 -11.685 1.00 16.17 79 PRO B CA 1
ATOM 1641 C C . PRO B 1 89 ? 4.714 -23.967 -10.403 1.00 15.67 79 PRO B C 1
ATOM 1642 O O . PRO B 1 89 ? 5.851 -24.406 -10.193 1.00 15.98 79 PRO B O 1
ATOM 1646 N N . VAL B 1 90 ? 4.079 -23.159 -9.561 1.00 15.06 80 VAL B N 1
ATOM 1647 C CA . VAL B 1 90 ? 4.656 -22.717 -8.303 1.00 14.70 80 VAL B CA 1
ATOM 1648 C C . VAL B 1 90 ? 3.886 -23.313 -7.133 1.00 14.80 80 VAL B C 1
ATOM 1649 O O . VAL B 1 90 ? 2.662 -23.293 -7.145 1.00 14.81 80 VAL B O 1
ATOM 1653 N N . SER B 1 91 ? 4.633 -23.890 -6.186 1.00 15.15 81 SER B N 1
ATOM 1654 C CA . SER B 1 91 ? 4.127 -24.489 -4.946 1.00 15.44 81 SER B CA 1
ATOM 1655 C C . SER B 1 91 ? 4.300 -23.427 -3.846 1.00 14.73 81 SER B C 1
ATOM 1656 O O . SER B 1 91 ? 5.286 -22.705 -3.844 1.00 14.67 81 SER B O 1
ATOM 1660 N N . VAL B 1 92 ? 3.356 -23.306 -2.917 1.00 14.46 82 VAL B N 1
ATOM 1661 C CA . VAL B 1 92 ? 3.514 -22.370 -1.813 1.00 13.99 82 VAL B CA 1
ATOM 1662 C C . VAL B 1 92 ? 3.134 -23.119 -0.544 1.00 14.53 82 VAL B C 1
ATOM 1663 O O . VAL B 1 92 ? 2.091 -23.734 -0.506 1.00 14.81 82 VAL B O 1
ATOM 1667 N N . ASN B 1 93 ? 3.973 -23.037 0.478 1.00 14.78 83 ASN B N 1
ATOM 1668 C CA . ASN B 1 93 ? 3.694 -23.693 1.739 1.00 15.59 83 ASN B CA 1
ATOM 1669 C C . ASN B 1 93 ? 3.735 -22.680 2.833 1.00 15.03 83 ASN B C 1
ATOM 1670 O O . ASN B 1 93 ? 4.543 -21.746 2.783 1.00 14.49 83 ASN B O 1
ATOM 1675 N N . PHE B 1 94 ? 2.876 -22.860 3.830 1.00 15.12 84 PHE B N 1
ATOM 1676 C CA . PHE B 1 94 ? 2.841 -21.942 4.956 1.00 15.03 84 PHE B CA 1
ATOM 1677 C C . PHE B 1 94 ? 2.582 -22.693 6.229 1.00 15.90 84 PHE B C 1
ATOM 1678 O O . PHE B 1 94 ? 1.641 -23.470 6.302 1.00 16.19 84 PHE B O 1
ATOM 1686 N N . ALA B 1 95 ? 3.413 -22.438 7.226 1.00 16.31 85 ALA B N 1
ATOM 1687 C CA . ALA B 1 95 ? 3.252 -23.031 8.542 1.00 17.39 85 ALA B CA 1
ATOM 1688 C C . ALA B 1 95 ? 3.224 -24.552 8.428 1.00 18.40 85 ALA B C 1
ATOM 1689 O O . ALA B 1 95 ? 2.516 -25.225 9.177 1.00 19.64 85 ALA B O 1
ATOM 1691 N N . GLY B 1 96 ? 4.013 -25.089 7.493 1.00 18.35 86 GLY B N 1
ATOM 1692 C CA . GLY B 1 96 ? 4.107 -26.526 7.274 1.00 19.44 86 GLY B CA 1
ATOM 1693 C C . GLY B 1 96 ? 2.912 -27.169 6.583 1.00 19.59 86 GLY B C 1
ATOM 1694 O O . GLY B 1 96 ? 2.717 -28.379 6.705 1.00 20.96 86 GLY B O 1
ATOM 1695 N N A LYS B 1 97 ? 2.129 -26.370 5.867 0.50 18.63 87 LYS B N 1
ATOM 1696 N N B LYS B 1 97 ? 2.107 -26.358 5.897 0.50 18.63 87 LYS B N 1
ATOM 1697 C CA A LYS B 1 97 ? 0.946 -26.844 5.153 0.50 18.82 87 LYS B CA 1
ATOM 1698 C CA B LYS B 1 97 ? 0.935 -26.823 5.148 0.50 18.78 87 LYS B CA 1
ATOM 1699 C C A LYS B 1 97 ? 0.948 -26.248 3.738 0.50 17.81 87 LYS B C 1
ATOM 1700 C C B LYS B 1 97 ? 0.973 -26.249 3.727 0.50 17.79 87 LYS B C 1
ATOM 1701 O O A LYS B 1 97 ? 1.295 -25.082 3.560 0.50 16.72 87 LYS B O 1
ATOM 1702 O O B LYS B 1 97 ? 1.347 -25.093 3.539 0.50 16.71 87 LYS B O 1
ATOM 1713 N N . PRO B 1 98 ? 0.576 -27.044 2.718 1.00 18.19 88 PRO B N 1
ATOM 1714 C CA . PRO B 1 98 ? 0.522 -26.518 1.354 1.00 17.44 88 PRO B CA 1
ATOM 1715 C C . PRO B 1 98 ? -0.655 -25.559 1.189 1.00 16.95 88 PRO B C 1
ATOM 1716 O O . PRO B 1 98 ? -1.750 -25.830 1.701 1.00 17.56 88 PRO B O 1
ATOM 1720 N N . LEU B 1 99 ? -0.430 -24.473 0.477 1.00 16.10 89 LEU B N 1
ATOM 1721 C CA . LEU B 1 99 ? -1.517 -23.570 0.146 1.00 15.87 89 LEU B CA 1
ATOM 1722 C C . LEU B 1 99 ? -2.102 -23.893 -1.236 1.00 16.29 89 LEU B C 1
ATOM 1723 O O . LEU B 1 99 ? -1.419 -24.385 -2.134 1.00 16.41 89 LEU B O 1
ATOM 1728 N N . SER B 1 100 ? -3.391 -23.607 -1.399 1.00 16.69 90 SER B N 1
ATOM 1729 C CA . SER B 1 100 ? -4.065 -23.824 -2.668 1.00 17.12 90 SER B CA 1
ATOM 1730 C C . SER B 1 100 ? -5.188 -22.793 -2.753 1.00 17.05 90 SER B C 1
ATOM 1731 O O . SER B 1 100 ? -5.353 -21.982 -1.846 1.00 16.55 90 SER B O 1
ATOM 1734 N N . THR B 1 101 ? -5.968 -22.861 -3.816 1.00 17.64 91 THR B N 1
ATOM 1735 C CA . THR B 1 101 ? -7.167 -22.021 -3.908 1.00 18.18 91 THR B CA 1
ATOM 1736 C C . THR B 1 101 ? -8.233 -22.459 -2.900 1.00 19.37 91 THR B C 1
ATOM 1737 O O . THR B 1 101 ? -9.182 -21.722 -2.660 1.00 19.87 91 THR B O 1
ATOM 1741 N N . THR B 1 102 ? -8.098 -23.660 -2.326 1.00 19.97 92 THR B N 1
ATOM 1742 C CA . THR B 1 102 ? -8.953 -24.099 -1.225 1.00 21.24 92 THR B CA 1
ATOM 1743 C C . THR B 1 102 ? -8.348 -23.651 0.105 1.00 20.85 92 THR B C 1
ATOM 1744 O O . THR B 1 102 ? -7.188 -23.950 0.396 1.00 20.18 92 THR B O 1
ATOM 1748 N N . GLY B 1 103 ? -9.127 -22.937 0.914 1.00 21.60 93 GLY B N 1
ATOM 1749 C CA . GLY B 1 103 ? -8.638 -22.429 2.197 1.00 21.35 93 GLY B CA 1
ATOM 1750 C C . GLY B 1 103 ? -8.306 -23.535 3.191 1.00 22.19 93 GLY B C 1
ATOM 1751 O O . GLY B 1 103 ? -9.033 -24.537 3.298 1.00 23.46 93 GLY B O 1
ATOM 1752 N N . ILE B 1 104 ? -7.176 -23.362 3.878 1.00 21.69 94 ILE B N 1
ATOM 1753 C CA . ILE B 1 104 ? -6.814 -24.153 5.037 1.00 22.64 94 ILE B CA 1
ATOM 1754 C C . ILE B 1 104 ? -6.887 -23.303 6.292 1.00 22.87 94 ILE B C 1
ATOM 1755 O O . ILE B 1 104 ? -6.589 -22.090 6.266 1.00 21.80 94 ILE B O 1
ATOM 1760 N N . THR B 1 105 ? -7.289 -23.939 7.382 1.00 24.40 95 THR B N 1
ATOM 1761 C CA . THR B 1 105 ? -7.373 -23.288 8.670 1.00 25.20 95 THR B CA 1
ATOM 1762 C C . THR B 1 105 ? -6.171 -23.688 9.499 1.00 25.33 95 THR B C 1
ATOM 1763 O O . THR B 1 105 ? -5.889 -24.889 9.664 1.00 26.05 95 THR B O 1
ATOM 1767 N N . ILE B 1 106 ? -5.475 -22.690 10.036 1.00 24.88 96 ILE B N 1
ATOM 1768 C CA . ILE B 1 106 ? -4.424 -22.920 11.021 1.00 25.35 96 ILE B CA 1
ATOM 1769 C C . ILE B 1 106 ? -4.987 -22.579 12.396 1.00 26.31 96 ILE B C 1
ATOM 1770 O O . ILE B 1 106 ? -5.330 -21.431 12.654 1.00 26.02 96 ILE B O 1
ATOM 1775 N N . ASP B 1 107 ? -5.079 -23.587 13.267 1.00 27.43 97 ASP B N 1
ATOM 1776 C CA . ASP B 1 107 ? -5.606 -23.412 14.619 1.00 28.59 97 ASP B CA 1
ATOM 1777 C C . ASP B 1 107 ? -4.725 -22.471 15.441 1.00 27.87 97 ASP B C 1
ATOM 1778 O O . ASP B 1 107 ? -3.499 -22.474 15.299 1.00 26.79 97 ASP B O 1
ATOM 1783 N N . SER B 1 108 ? -5.356 -21.683 16.310 1.00 28.40 98 SER B N 1
ATOM 1784 C CA . SER B 1 108 ? -4.628 -20.734 17.166 1.00 28.27 98 SER B CA 1
ATOM 1785 C C . SER B 1 108 ? -3.548 -21.420 18.008 1.00 28.80 98 SER B C 1
ATOM 1786 O O . SER B 1 108 ? -2.467 -20.876 18.194 1.00 28.23 98 SER B O 1
ATOM 1789 N N . ASN B 1 109 ? -3.841 -22.620 18.509 1.00 30.13 99 ASN B N 1
ATOM 1790 C CA . ASN B 1 109 ? -2.867 -23.372 19.305 1.00 30.95 99 ASN B CA 1
ATOM 1791 C C . ASN B 1 109 ? -1.570 -23.684 18.549 1.00 30.04 99 ASN B C 1
ATOM 1792 O O . ASN B 1 109 ? -0.500 -23.718 19.151 1.00 30.59 99 ASN B O 1
ATOM 1797 N N . ASP B 1 110 ? -1.660 -23.887 17.237 1.00 29.02 100 ASP B N 1
ATOM 1798 C CA . ASP B 1 110 ? -0.479 -24.149 16.413 1.00 28.21 100 ASP B CA 1
ATOM 1799 C C . ASP B 1 110 ? 0.285 -22.866 16.063 1.00 26.74 100 ASP B C 1
ATOM 1800 O O . ASP B 1 110 ? 1.391 -22.936 15.537 1.00 26.21 100 ASP B O 1
ATOM 1805 N N . LEU B 1 111 ? -0.312 -21.708 16.340 1.00 26.30 101 LEU B N 1
ATOM 1806 C CA . LEU B 1 111 ? 0.363 -20.416 16.109 1.00 25.36 101 LEU B CA 1
ATOM 1807 C C . LEU B 1 111 ? 1.127 -19.899 17.334 1.00 26.03 101 LEU B C 1
ATOM 1808 O O . LEU B 1 111 ? 1.870 -18.932 17.220 1.00 25.15 101 LEU B O 1
ATOM 1813 N N . ASN B 1 112 ? 0.952 -20.539 18.496 1.00 27.48 102 ASN B N 1
ATOM 1814 C CA . ASN B 1 112 ? 1.680 -20.161 19.719 1.00 28.48 102 ASN B CA 1
ATOM 1815 C C . ASN B 1 112 ? 1.757 -18.644 19.951 1.00 28.00 102 ASN B C 1
ATOM 1816 O O . ASN B 1 112 ? 2.843 -18.085 20.082 1.00 27.85 102 ASN B O 1
ATOM 1821 N N . PHE B 1 113 ? 0.594 -18.005 20.009 1.00 27.99 103 PHE B N 1
ATOM 1822 C CA . PHE B 1 113 ? 0.486 -16.551 20.116 1.00 27.83 103 PHE B CA 1
ATOM 1823 C C . PHE B 1 113 ? 1.069 -15.988 21.405 1.00 28.99 103 PHE B C 1
ATOM 1824 O O . PHE B 1 113 ? 0.759 -16.480 22.490 1.00 30.25 103 PHE B O 1
ATOM 1832 N N . ALA B 1 114 ? 1.903 -14.958 21.251 1.00 28.70 104 ALA B N 1
ATOM 1833 C CA . ALA B 1 114 ? 2.486 -14.198 22.356 1.00 29.98 104 ALA B CA 1
ATOM 1834 C C . ALA B 1 114 ? 1.850 -12.812 22.364 1.00 30.21 104 ALA B C 1
ATOM 1835 O O . ALA B 1 114 ? 1.433 -12.305 21.328 1.00 29.09 104 ALA B O 1
ATOM 1837 N N . SER B 1 115 ? 1.762 -12.212 23.542 1.00 31.91 105 SER B N 1
ATOM 1838 C CA . SER B 1 115 ? 1.163 -10.895 23.686 1.00 32.70 105 SER B CA 1
ATOM 1839 C C . SER B 1 115 ? 2.148 -9.819 23.233 1.00 32.61 105 SER B C 1
ATOM 1840 O O . SER B 1 115 ? 3.211 -9.669 23.838 1.00 33.58 105 SER B O 1
ATOM 1843 N N . SER B 1 116 ? 1.793 -9.095 22.165 1.00 31.84 106 SER B N 1
ATOM 1844 C CA . SER B 1 116 ? 2.503 -7.875 21.749 1.00 31.89 106 SER B CA 1
ATOM 1845 C C . SER B 1 116 ? 1.595 -6.648 21.886 1.00 32.45 106 SER B C 1
ATOM 1846 O O . SER B 1 116 ? 0.682 -6.463 21.083 1.00 31.93 106 SER B O 1
ATOM 1849 N N . GLY B 1 117 ? 1.859 -5.810 22.883 1.00 33.47 107 GLY B N 1
ATOM 1850 C CA . GLY B 1 117 ? 0.990 -4.673 23.190 1.00 34.34 107 GLY B CA 1
ATOM 1851 C C . GLY B 1 117 ? -0.437 -5.104 23.495 1.00 34.33 107 GLY B C 1
ATOM 1852 O O . GLY B 1 117 ? -0.664 -5.914 24.390 1.00 34.69 107 GLY B O 1
ATOM 1853 N N . VAL B 1 118 ? -1.398 -4.569 22.743 1.00 33.79 108 VAL B N 1
ATOM 1854 C CA . VAL B 1 118 ? -2.801 -4.950 22.910 1.00 33.96 108 VAL B CA 1
ATOM 1855 C C . VAL B 1 118 ? -3.195 -6.094 21.985 1.00 32.03 108 VAL B C 1
ATOM 1856 O O . VAL B 1 118 ? -4.289 -6.647 22.113 1.00 32.45 108 VAL B O 1
ATOM 1860 N N . ASN B 1 119 ? -2.287 -6.441 21.079 0.50 29.98 109 ASN B N 1
ATOM 1861 C CA . ASN B 1 119 ? -2.500 -7.502 20.119 0.50 28.21 109 ASN B CA 1
ATOM 1862 C C . ASN B 1 119 ? -1.582 -8.700 20.332 0.50 27.14 109 ASN B C 1
ATOM 1863 O O . ASN B 1 119 ? -0.886 -8.794 21.342 0.50 27.81 109 ASN B O 1
ATOM 1868 N N . LYS B 1 120 ? -1.612 -9.625 19.378 1.00 25.57 110 LYS B N 1
ATOM 1869 C CA . LYS B 1 120 ? -1.004 -10.922 19.538 1.00 24.82 110 LYS B CA 1
ATOM 1870 C C . LYS B 1 120 ? -0.215 -11.258 18.291 1.00 22.99 110 LYS B C 1
ATOM 1871 O O . LYS B 1 120 ? -0.647 -10.981 17.174 1.00 22.06 110 LYS B O 1
ATOM 1877 N N . VAL B 1 121 ? 0.958 -11.835 18.499 1.00 22.44 111 VAL B N 1
ATOM 1878 C CA . VAL B 1 121 ? 1.841 -12.179 17.405 1.00 21.07 111 VAL B CA 1
ATOM 1879 C C . VAL B 1 121 ? 2.213 -13.656 17.548 1.00 20.77 111 VAL B C 1
ATOM 1880 O O . VAL B 1 121 ? 2.509 -14.114 18.650 1.00 21.65 111 VAL B O 1
ATOM 1884 N N . SER B 1 122 ? 2.173 -14.395 16.439 1.00 19.61 112 SER B N 1
ATOM 1885 C CA . SER B 1 122 ? 2.482 -15.837 16.465 1.00 19.55 112 SER B CA 1
ATOM 1886 C C . SER B 1 122 ? 3.981 -16.044 16.629 1.00 19.63 112 SER B C 1
ATOM 1887 O O . SER B 1 122 ? 4.767 -15.094 16.505 1.00 19.49 112 SER B O 1
ATOM 1890 N N . SER B 1 123 ? 4.381 -17.279 16.940 1.00 20.03 113 SER B N 1
ATOM 1891 C CA . SER B 1 123 ? 5.767 -17.684 16.770 1.00 20.15 113 SER B CA 1
ATOM 1892 C C . SER B 1 123 ? 6.085 -17.682 15.276 1.00 19.01 113 SER B C 1
ATOM 1893 O O . SER B 1 123 ? 5.184 -17.612 14.440 1.00 18.14 113 SER B O 1
ATOM 1896 N N . THR B 1 124 ? 7.363 -17.749 14.947 1.00 19.17 114 THR B N 1
ATOM 1897 C CA . THR B 1 124 ? 7.782 -17.714 13.552 1.00 18.39 114 THR B CA 1
ATOM 1898 C C . THR B 1 124 ? 7.233 -18.900 12.744 1.00 18.00 114 THR B C 1
ATOM 1899 O O . THR B 1 124 ? 7.270 -20.076 13.193 1.00 18.88 114 THR B O 1
ATOM 1903 N N . GLN B 1 125 ? 6.751 -18.580 11.552 1.00 17.02 115 GLN B N 1
ATOM 1904 C CA . GLN B 1 125 ? 6.138 -19.529 10.626 1.00 16.64 115 GLN B CA 1
ATOM 1905 C C . GLN B 1 125 ? 6.843 -19.402 9.288 1.00 16.03 115 GLN B C 1
ATOM 1906 O O . GLN B 1 125 ? 7.113 -18.297 8.822 1.00 15.53 115 GLN B O 1
ATOM 1912 N N . LYS B 1 126 ? 7.148 -20.531 8.664 1.00 16.24 116 LYS B N 1
ATOM 1913 C CA . LYS B 1 126 ? 7.815 -20.532 7.370 1.00 15.90 116 LYS B CA 1
ATOM 1914 C C . LYS B 1 126 ? 6.813 -20.330 6.251 1.00 14.99 116 LYS B C 1
ATOM 1915 O O . LYS B 1 126 ? 5.804 -21.052 6.180 1.00 15.12 116 LYS B O 1
ATOM 1921 N N . LEU B 1 127 ? 7.102 -19.369 5.370 1.00 14.24 117 LEU B N 1
ATOM 1922 C CA . LEU B 1 127 ? 6.411 -19.217 4.108 1.00 13.56 117 LEU B CA 1
ATOM 1923 C C . LEU B 1 127 ? 7.425 -19.560 3.030 1.00 13.70 117 LEU B C 1
ATOM 1924 O O . LEU B 1 127 ? 8.473 -18.896 2.915 1.00 13.79 117 LEU B O 1
ATOM 1929 N N A SER B 1 128 ? 7.166 -20.602 2.248 0.50 13.81 118 SER B N 1
ATOM 1930 N N B SER B 1 128 ? 7.145 -20.602 2.248 0.50 13.85 118 SER B N 1
ATOM 1931 C CA A SER B 1 128 ? 8.120 -20.995 1.218 0.50 14.08 118 SER B CA 1
ATOM 1932 C CA B SER B 1 128 ? 8.077 -21.056 1.219 0.50 14.18 118 SER B CA 1
ATOM 1933 C C A SER B 1 128 ? 7.468 -21.031 -0.160 0.50 13.77 118 SER B C 1
ATOM 1934 C C B SER B 1 128 ? 7.446 -21.022 -0.170 0.50 13.81 118 SER B C 1
ATOM 1935 O O A SER B 1 128 ? 6.307 -21.423 -0.310 0.50 13.54 118 SER B O 1
ATOM 1936 O O B SER B 1 128 ? 6.273 -21.368 -0.340 0.50 13.55 118 SER B O 1
ATOM 1941 N N . ILE B 1 129 ? 8.241 -20.629 -1.164 1.00 13.87 119 ILE B N 1
ATOM 1942 C CA . ILE B 1 129 ? 7.795 -20.545 -2.548 1.00 13.83 119 ILE B CA 1
ATOM 1943 C C . ILE B 1 129 ? 8.765 -21.337 -3.406 1.00 14.81 119 ILE B C 1
ATOM 1944 O O . ILE B 1 129 ? 9.980 -21.118 -3.323 1.00 15.28 119 ILE B O 1
ATOM 1949 N N . HIS B 1 130 ? 8.245 -22.246 -4.225 1.00 15.38 120 HIS B N 1
ATOM 1950 C CA . HIS B 1 130 ? 9.118 -23.071 -5.100 1.00 16.72 120 HIS B CA 1
ATOM 1951 C C . HIS B 1 130 ? 8.550 -23.274 -6.491 1.00 16.70 120 HIS B C 1
ATOM 1952 O O . HIS B 1 130 ? 7.480 -23.856 -6.641 1.00 17.48 120 HIS B O 1
ATOM 1959 N N . ALA B 1 131 ? 9.293 -22.873 -7.506 1.00 16.63 121 ALA B N 1
ATOM 1960 C CA . ALA B 1 131 ? 8.902 -23.115 -8.883 1.00 16.71 121 ALA B CA 1
ATOM 1961 C C . ALA B 1 131 ? 9.469 -24.447 -9.314 1.00 17.73 121 ALA B C 1
ATOM 1962 O O . ALA B 1 131 ? 10.662 -24.653 -9.221 1.00 18.55 121 ALA B O 1
ATOM 1964 N N . ASP B 1 132 ? 8.603 -25.332 -9.787 1.00 17.95 122 ASP B N 1
ATOM 1965 C CA . ASP B 1 132 ? 8.977 -26.701 -10.144 1.00 19.14 122 ASP B CA 1
ATOM 1966 C C . ASP B 1 132 ? 9.236 -26.802 -11.630 1.00 19.73 122 ASP B C 1
ATOM 1967 O O . ASP B 1 132 ? 8.324 -27.017 -12.422 1.00 19.68 122 ASP B O 1
ATOM 1972 N N . ALA B 1 133 ? 10.500 -26.621 -11.997 1.00 20.37 123 ALA B N 1
ATOM 1973 C CA . ALA B 1 133 ? 10.922 -26.649 -13.385 1.00 21.28 123 ALA B CA 1
ATOM 1974 C C . ALA B 1 133 ? 10.637 -27.995 -14.061 1.00 22.56 123 ALA B C 1
ATOM 1975 O O . ALA B 1 133 ? 10.494 -28.061 -15.288 1.00 23.08 123 ALA B O 1
ATOM 1977 N N . THR B 1 134 ? 10.555 -29.064 -13.278 1.00 23.29 124 THR B N 1
ATOM 1978 C CA . THR B 1 134 ? 10.305 -30.365 -13.867 1.00 24.86 124 THR B CA 1
ATOM 1979 C C . THR B 1 134 ? 8.897 -30.516 -14.434 1.00 24.83 124 THR B C 1
ATOM 1980 O O . THR B 1 134 ? 8.654 -31.386 -15.271 1.00 25.91 124 THR B O 1
ATOM 1984 N N . ARG B 1 135 ? 7.965 -29.705 -13.964 1.00 23.81 125 ARG B N 1
ATOM 1985 C CA . ARG B 1 135 ? 6.580 -29.803 -14.406 1.00 24.10 125 ARG B CA 1
ATOM 1986 C C . ARG B 1 135 ? 6.154 -28.654 -15.309 1.00 23.35 125 ARG B C 1
ATOM 1987 O O . ARG B 1 135 ? 4.979 -28.348 -15.401 1.00 22.62 125 ARG B O 1
ATOM 1995 N N . VAL B 1 136 ? 7.123 -28.098 -16.024 1.00 23.65 126 VAL B N 1
ATOM 1996 C CA . VAL B 1 136 ? 6.848 -27.051 -17.029 1.00 23.67 126 VAL B CA 1
ATOM 1997 C C . VAL B 1 136 ? 5.791 -27.547 -18.035 1.00 24.85 126 VAL B C 1
ATOM 1998 O O . VAL B 1 136 ? 5.800 -28.718 -18.400 1.00 25.88 126 VAL B O 1
ATOM 2002 N N . THR B 1 137 ? 4.840 -26.680 -18.400 1.00 25.04 127 THR B N 1
ATOM 2003 C CA . THR B 1 137 ? 3.759 -27.019 -19.338 1.00 26.48 127 THR B CA 1
ATOM 2004 C C . THR B 1 137 ? 3.768 -26.079 -20.528 1.00 27.16 127 THR B C 1
ATOM 2005 O O . THR B 1 137 ? 4.261 -24.958 -20.426 1.00 26.18 127 THR B O 1
ATOM 2009 N N . GLY B 1 138 ? 3.199 -26.540 -21.642 1.00 28.82 128 GLY B N 1
ATOM 2010 C CA . GLY B 1 138 ? 3.142 -25.767 -22.882 1.00 29.73 128 GLY B CA 1
ATOM 2011 C C . GLY B 1 138 ? 4.436 -25.736 -23.679 1.00 30.79 128 GLY B C 1
ATOM 2012 O O . GLY B 1 138 ? 4.706 -24.766 -24.394 1.00 31.35 128 GLY B O 1
ATOM 2013 N N . GLY B 1 139 ? 5.217 -26.807 -23.591 1.00 31.81 129 GLY B N 1
ATOM 2014 C CA . GLY B 1 139 ? 6.520 -26.893 -24.244 1.00 32.77 129 GLY B CA 1
ATOM 2015 C C . GLY B 1 139 ? 7.611 -27.226 -23.243 1.00 32.56 129 GLY B C 1
ATOM 2016 O O . GLY B 1 139 ? 7.351 -27.324 -22.047 1.00 31.67 129 GLY B O 1
ATOM 2017 N N . ALA B 1 140 ? 8.839 -27.387 -23.735 1.00 33.91 130 ALA B N 1
ATOM 2018 C CA . ALA B 1 140 ? 9.982 -27.735 -22.890 1.00 34.14 130 ALA B CA 1
ATOM 2019 C C . ALA B 1 140 ? 10.605 -26.500 -22.245 1.00 33.07 130 ALA B C 1
ATOM 2020 O O . ALA B 1 140 ? 10.506 -25.387 -22.776 1.00 32.95 130 ALA B O 1
ATOM 2022 N N . LEU B 1 141 ? 11.261 -26.709 -21.108 1.00 32.63 131 LEU B N 1
ATOM 2023 C CA . LEU B 1 141 ? 11.911 -25.625 -20.369 1.00 31.61 131 LEU B CA 1
ATOM 2024 C C . LEU B 1 141 ? 13.057 -25.034 -21.186 1.00 32.29 131 LEU B C 1
ATOM 2025 O O . LEU B 1 141 ? 13.926 -25.762 -21.660 1.00 33.69 131 LEU B O 1
ATOM 2030 N N . THR B 1 142 ? 13.037 -23.710 -21.344 1.00 31.15 132 THR B N 1
ATOM 2031 C CA . THR B 1 142 ? 14.028 -22.982 -22.124 1.00 31.79 132 THR B CA 1
ATOM 2032 C C . THR B 1 142 ? 14.683 -21.907 -21.264 1.00 30.63 132 THR B C 1
ATOM 2033 O O . THR B 1 142 ? 14.136 -21.494 -20.238 1.00 29.02 132 THR B O 1
ATOM 2037 N N . ALA B 1 143 ? 15.846 -21.444 -21.704 1.00 31.23 133 ALA B N 1
ATOM 2038 C CA . ALA B 1 143 ? 16.541 -20.341 -21.045 1.00 30.66 133 ALA B CA 1
ATOM 2039 C C . ALA B 1 143 ? 15.764 -19.031 -21.197 1.00 29.46 133 ALA B C 1
ATOM 2040 O O . ALA B 1 143 ? 15.079 -18.827 -22.199 1.00 29.81 133 ALA B O 1
ATOM 2042 N N . GLY B 1 144 ? 15.874 -18.160 -20.194 1.00 28.07 134 GLY B N 1
ATOM 2043 C CA . GLY B 1 144 ? 15.214 -16.852 -20.212 1.00 27.05 134 GLY B CA 1
ATOM 2044 C C . GLY B 1 144 ? 14.448 -16.573 -18.938 1.00 25.20 134 GLY B C 1
ATOM 2045 O O . GLY B 1 144 ? 14.612 -17.262 -17.939 1.00 24.40 134 GLY B O 1
ATOM 2046 N N . GLN B 1 145 ? 13.585 -15.562 -18.990 1.00 24.33 135 GLN B N 1
ATOM 2047 C CA . GLN B 1 145 ? 12.904 -15.061 -17.808 1.00 22.99 135 GLN B CA 1
ATOM 2048 C C . GLN B 1 145 ? 11.476 -15.595 -17.729 1.00 21.25 135 GLN B C 1
ATOM 2049 O O . GLN B 1 145 ? 10.786 -15.691 -18.744 1.00 21.17 135 GLN B O 1
ATOM 2055 N N . TYR B 1 146 ? 11.064 -15.936 -16.508 1.00 19.76 136 TYR B N 1
ATOM 2056 C CA . TYR B 1 146 ? 9.718 -16.398 -16.183 1.00 18.58 136 TYR B CA 1
ATOM 2057 C C . TYR B 1 146 ? 9.189 -15.457 -15.080 1.00 17.79 136 TYR B C 1
ATOM 2058 O O . TYR B 1 146 ? 9.979 -14.971 -14.259 1.00 17.73 136 TYR B O 1
ATOM 2067 N N . GLN B 1 147 ? 7.891 -15.153 -15.124 1.00 17.24 137 GLN B N 1
ATOM 2068 C CA . GLN B 1 147 ? 7.253 -14.210 -14.189 1.00 16.75 137 GLN B CA 1
ATOM 2069 C C . GLN B 1 147 ? 5.864 -14.650 -13.836 1.00 16.13 137 GLN B C 1
ATOM 2070 O O . GLN B 1 147 ? 5.137 -15.127 -14.690 1.00 16.25 137 GLN B O 1
ATOM 2076 N N . GLY B 1 148 ? 5.479 -14.429 -12.588 1.00 15.67 138 GLY B N 1
ATOM 2077 C CA . GLY B 1 148 ? 4.097 -14.606 -12.178 1.00 15.71 138 GLY B CA 1
ATOM 2078 C C . GLY B 1 148 ? 3.832 -13.968 -10.832 1.00 15.68 138 GLY B C 1
ATOM 2079 O O . GLY B 1 148 ? 4.744 -13.472 -10.178 1.00 15.63 138 GLY B O 1
ATOM 2080 N N . LEU B 1 149 ? 2.572 -13.946 -10.433 1.00 16.41 139 LEU B N 1
ATOM 2081 C CA . LEU B 1 149 ? 2.178 -13.460 -9.103 1.00 16.67 139 LEU B CA 1
ATOM 2082 C C . LEU B 1 149 ? 1.810 -14.599 -8.162 1.00 16.36 139 LEU B C 1
ATOM 2083 O O . LEU B 1 149 ? 1.158 -15.570 -8.557 1.00 16.63 139 LEU B O 1
ATOM 2088 N N . VAL B 1 150 ? 2.221 -14.469 -6.910 1.00 15.97 140 VAL B N 1
ATOM 2089 C CA . VAL B 1 150 ? 1.686 -15.286 -5.819 1.00 15.46 140 VAL B CA 1
ATOM 2090 C C . VAL B 1 150 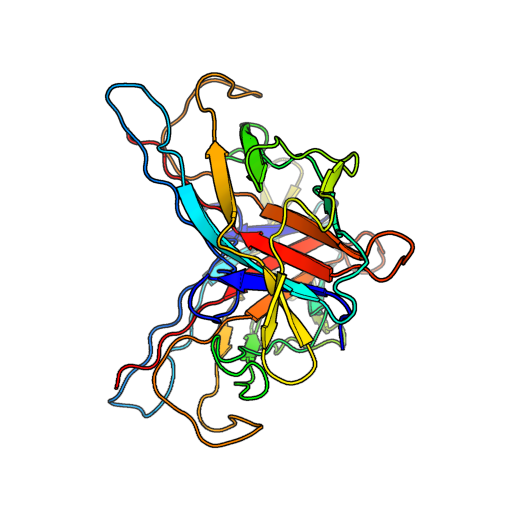? 0.800 -14.346 -4.985 1.00 15.59 140 VAL B C 1
ATOM 2091 O O . VAL B 1 150 ? 1.295 -13.358 -4.431 1.00 15.60 140 VAL B O 1
ATOM 2095 N N . SER B 1 151 ? -0.488 -14.682 -4.884 1.00 15.61 141 SER B N 1
ATOM 2096 C CA . SER B 1 151 ? -1.471 -13.859 -4.170 1.00 16.08 141 SER B CA 1
ATOM 2097 C C . SER B 1 151 ? -2.001 -14.678 -3.002 1.00 15.91 141 SER B C 1
ATOM 2098 O O . SER B 1 151 ? -2.692 -15.663 -3.216 1.00 16.35 141 SER B O 1
ATOM 2102 N N . ILE B 1 152 ? -1.658 -14.276 -1.783 1.00 15.60 142 ILE B N 1
ATOM 2103 C CA . ILE B 1 152 ? -2.072 -14.971 -0.558 1.00 15.62 142 ILE B CA 1
ATOM 2104 C C . ILE B 1 152 ? -3.188 -14.160 0.104 1.00 16.02 142 ILE B C 1
ATOM 2105 O O . ILE B 1 152 ? -3.058 -12.949 0.336 1.00 15.97 142 ILE B O 1
ATOM 2110 N N . ILE B 1 153 ? -4.298 -14.832 0.391 1.00 16.29 143 ILE B N 1
ATOM 2111 C CA . ILE B 1 153 ? -5.416 -14.231 1.107 1.00 16.88 143 ILE B CA 1
ATOM 2112 C C . ILE B 1 153 ? -5.485 -14.836 2.499 1.00 16.90 143 ILE B C 1
ATOM 2113 O O . ILE B 1 153 ? -5.492 -16.075 2.646 1.00 16.57 143 ILE B O 1
ATOM 2118 N N . LEU B 1 154 ? -5.517 -13.981 3.514 1.00 16.99 144 LEU B N 1
ATOM 2119 C CA . LEU B 1 154 ? -5.642 -14.411 4.909 1.00 17.33 144 LEU B CA 1
ATOM 2120 C C . LEU B 1 154 ? -6.886 -13.803 5.523 1.00 18.16 144 LEU B C 1
ATOM 2121 O O . LEU B 1 154 ? -7.228 -12.649 5.261 1.00 18.47 144 LEU B O 1
ATOM 2126 N N A THR B 1 155 ? -7.596 -14.611 6.309 0.50 18.73 145 THR B N 1
ATOM 2127 N N B THR B 1 155 ? -7.536 -14.579 6.385 0.50 18.71 145 THR B N 1
ATOM 2128 C CA A THR B 1 155 ? -8.749 -14.146 7.066 0.50 19.95 145 THR B CA 1
ATOM 2129 C CA B THR B 1 155 ? -8.740 -14.143 7.062 0.50 19.95 145 THR B CA 1
ATOM 2130 C C A THR B 1 155 ? -8.607 -14.687 8.478 0.50 20.29 145 THR B C 1
ATOM 2131 C C B THR B 1 155 ? -8.714 -14.745 8.457 0.50 20.38 145 THR B C 1
ATOM 2132 O O A THR B 1 155 ? -7.907 -15.667 8.690 0.50 19.75 145 THR B O 1
ATOM 2133 O O B THR B 1 155 ? -8.224 -15.851 8.636 0.50 20.00 145 THR B O 1
ATOM 2140 N N . LYS B 1 156 ? -9.227 -14.024 9.447 1.00 21.32 146 LYS B N 1
ATOM 2141 C CA . LYS B 1 156 ? -9.322 -14.558 10.796 1.00 22.03 146 LYS B CA 1
ATOM 2142 C C . LYS B 1 156 ? -10.389 -15.650 10.734 1.00 22.79 146 LYS B C 1
ATOM 2143 O O . LYS B 1 156 ? -11.374 -15.500 10.019 1.00 23.35 146 LYS B O 1
ATOM 2149 N N . SER B 1 157 ? -10.215 -16.740 11.474 1.00 22.94 147 SER B N 1
ATOM 2150 C CA . SER B 1 157 ? -11.264 -17.754 11.533 1.00 24.10 147 SER B CA 1
ATOM 2151 C C . SER B 1 157 ? -12.573 -17.146 12.000 1.00 25.68 147 SER B C 1
ATOM 2152 O O . SER B 1 157 ? -12.571 -16.351 12.926 1.00 26.17 147 SER B O 1
ATOM 2155 N N . THR B 1 158 ? -13.669 -17.546 11.351 1.00 26.56 148 THR B N 1
ATOM 2156 C CA . THR B 1 158 ? -15.047 -17.071 11.631 1.00 28.43 148 THR B CA 1
ATOM 2157 C C . THR B 1 158 ? -15.338 -15.625 11.189 1.00 28.52 148 THR B C 1
ATOM 2158 O O . THR B 1 158 ? -16.443 -15.110 11.406 1.00 30.14 148 THR B O 1
ATOM 2162 N N . ASP B 1 159 ? -14.358 -14.979 10.565 1.00 26.89 149 ASP B N 1
ATOM 2163 C CA . ASP B 1 159 ? -14.527 -13.644 10.016 1.00 27.05 149 ASP B CA 1
ATOM 2164 C C . ASP B 1 159 ? -14.366 -13.695 8.495 1.00 26.06 149 ASP B C 1
ATOM 2165 O O . ASP B 1 159 ? -13.801 -14.657 7.950 1.00 24.97 149 ASP B O 1
ATOM 2170 N N . ASN B 1 160 ? -14.833 -12.658 7.803 1.00 26.58 150 ASN B N 1
ATOM 2171 C CA . ASN B 1 160 ? -14.747 -12.622 6.339 1.00 25.92 150 ASN B CA 1
ATOM 2172 C C . ASN B 1 160 ? -13.814 -11.575 5.753 1.00 24.96 150 ASN B C 1
ATOM 2173 O O . ASN B 1 160 ? -13.638 -11.533 4.540 1.00 24.43 150 ASN B O 1
ATOM 2178 N N . LYS B 1 161 ? -13.246 -10.720 6.586 1.00 25.05 151 LYS B N 1
ATOM 2179 C CA . LYS B 1 161 ? -12.440 -9.607 6.074 1.00 24.63 151 LYS B CA 1
ATOM 2180 C C . LYS B 1 161 ? -11.102 -10.114 5.570 1.00 22.93 151 LYS B C 1
ATOM 2181 O O . LYS B 1 161 ? -10.312 -10.598 6.357 1.00 22.15 151 LYS B O 1
ATOM 2187 N N . GLN B 1 162 ? -10.861 -10.000 4.263 1.00 22.66 152 GLN B N 1
ATOM 2188 C CA . GLN B 1 162 ? -9.655 -10.553 3.644 1.00 21.37 152 GLN B CA 1
ATOM 2189 C C . GLN B 1 162 ? -8.488 -9.578 3.694 1.00 20.75 152 GLN B C 1
ATOM 2190 O O . GLN B 1 162 ? -8.682 -8.377 3.485 1.00 21.54 152 GLN B O 1
ATOM 2196 N N . VAL B 1 163 ? -7.293 -10.097 3.970 1.00 19.64 153 VAL B N 1
ATOM 2197 C CA . VAL B 1 163 ? -6.063 -9.332 3.700 1.00 19.13 153 VAL B CA 1
ATOM 2198 C C . VAL B 1 163 ? -5.369 -10.030 2.565 1.00 18.27 153 VAL B C 1
ATOM 2199 O O . VAL B 1 163 ? -5.194 -11.237 2.605 1.00 17.51 153 VAL B O 1
ATOM 2205 N N . GLU B 1 164 ? -4.990 -9.276 1.537 1.00 18.56 154 GLU B N 1
ATOM 2206 C CA . GLU B 1 164 ? -4.334 -9.860 0.365 1.00 18.17 154 GLU B CA 1
ATOM 2207 C C . GLU B 1 164 ? -2.863 -9.446 0.314 1.00 17.24 154 GLU B C 1
ATOM 2208 O O . GLU B 1 164 ? -2.548 -8.282 0.377 1.00 17.59 154 GLU B O 1
ATOM 2214 N N . LYS B 1 165 ? -1.972 -10.430 0.189 1.00 16.29 155 LYS B N 1
ATOM 2215 C CA . LYS B 1 165 ? -0.541 -10.199 0.039 1.00 15.76 155 LYS B CA 1
ATOM 2216 C C . LYS B 1 165 ? -0.165 -10.624 -1.365 1.00 15.23 155 LYS B C 1
ATOM 2217 O O . LYS B 1 165 ? -0.300 -11.795 -1.703 1.00 14.67 155 LYS B O 1
ATOM 2223 N N . THR B 1 166 ? 0.346 -9.691 -2.154 1.00 15.34 156 THR B N 1
ATOM 2224 C CA . THR B 1 166 ? 0.731 -9.903 -3.549 1.00 15.32 156 THR B CA 1
ATOM 2225 C C . THR B 1 166 ? 2.247 -9.982 -3.579 1.00 14.69 156 THR B C 1
ATOM 2226 O O . THR B 1 166 ? 2.915 -9.056 -3.110 1.00 15.07 156 THR B O 1
ATOM 2230 N N . ILE B 1 167 ? 2.789 -11.066 -4.135 1.00 13.83 157 ILE B N 1
ATOM 2231 C CA . ILE B 1 167 ? 4.247 -11.231 -4.303 1.00 13.54 157 ILE B CA 1
ATOM 2232 C C . ILE B 1 167 ? 4.533 -11.474 -5.778 1.00 13.63 157 ILE B C 1
ATOM 2233 O O . ILE B 1 167 ? 4.068 -12.448 -6.366 1.00 13.20 157 ILE B O 1
ATOM 2238 N N . SER B 1 168 ? 5.256 -10.551 -6.404 1.00 14.09 158 SER B N 1
ATOM 2239 C CA . SER B 1 168 ? 5.616 -10.714 -7.810 1.00 14.46 158 SER B CA 1
ATOM 2240 C C . SER B 1 168 ? 6.855 -11.584 -7.859 1.00 14.38 158 SER B C 1
ATOM 2241 O O . SER B 1 168 ? 7.867 -11.250 -7.269 1.00 14.74 158 SER B O 1
ATOM 2244 N N . VAL B 1 169 ? 6.765 -12.738 -8.530 1.00 14.18 159 VAL B N 1
ATOM 2245 C CA . VAL B 1 169 ? 7.878 -13.652 -8.581 1.00 14.39 159 VAL B CA 1
ATOM 2246 C C . VAL B 1 169 ? 8.529 -13.637 -9.961 1.00 15.23 159 VAL B C 1
ATOM 2247 O O . VAL B 1 169 ? 7.843 -13.641 -10.984 1.00 15.10 159 VAL B O 1
ATOM 2251 N N A THR B 1 170 ? 9.864 -13.602 -9.971 0.50 15.98 160 THR B N 1
ATOM 2252 N N B THR B 1 170 ? 9.859 -13.683 -9.966 0.50 15.95 160 THR B N 1
ATOM 2253 C CA A THR B 1 170 ? 10.646 -13.704 -11.195 0.50 17.05 160 THR B CA 1
ATOM 2254 C CA B THR B 1 170 ? 10.628 -13.713 -11.188 0.50 17.05 160 THR B CA 1
ATOM 2255 C C A THR B 1 170 ? 11.645 -14.833 -11.053 0.50 17.68 160 THR B C 1
ATOM 2256 C C B THR B 1 170 ? 11.696 -14.785 -11.067 0.50 17.72 160 THR B C 1
ATOM 2257 O O A THR B 1 170 ? 12.116 -15.126 -9.952 0.50 17.52 160 THR B O 1
ATOM 2258 O O B THR B 1 170 ? 12.262 -14.992 -9.994 0.50 17.63 160 THR B O 1
ATOM 2265 N N . ALA B 1 171 ? 11.964 -15.458 -12.178 1.00 18.65 161 ALA B N 1
ATOM 2266 C CA . ALA B 1 171 ? 12.913 -16.566 -12.198 1.00 20.03 161 ALA B CA 1
ATOM 2267 C C . ALA B 1 171 ? 13.599 -16.543 -13.557 1.00 22.05 161 ALA B C 1
ATOM 2268 O O . ALA B 1 171 ? 12.939 -16.429 -14.596 1.00 22.30 161 ALA B O 1
ATOM 2270 N N . SER B 1 172 ? 14.924 -16.631 -13.534 1.00 24.08 162 SER B N 1
ATOM 2271 C CA . SER B 1 172 ? 15.734 -16.658 -14.741 1.00 26.27 162 SER B CA 1
ATOM 2272 C C . SER B 1 172 ? 16.349 -18.037 -14.863 1.00 27.76 162 SER B C 1
ATOM 2273 O O . SER B 1 172 ? 16.882 -18.550 -13.894 1.00 27.51 162 SER B O 1
ATOM 2276 N N . VAL B 1 173 ? 16.238 -18.627 -16.045 1.00 29.48 163 VAL B N 1
ATOM 2277 C CA . VAL B 1 173 ? 16.954 -19.851 -16.380 1.00 31.63 163 VAL B CA 1
ATOM 2278 C C . VAL B 1 173 ? 18.157 -19.453 -17.231 1.00 34.32 163 VAL B C 1
ATOM 2279 O O . VAL B 1 173 ? 18.000 -18.812 -18.275 1.00 34.85 163 VAL B O 1
ATOM 2283 N N . ASP B 1 174 ? 19.356 -19.798 -16.762 1.00 36.95 164 ASP B N 1
ATOM 2284 C CA . ASP B 1 174 ? 20.596 -19.473 -17.469 1.00 40.15 164 ASP B CA 1
ATOM 2285 C C . ASP B 1 174 ? 20.894 -20.534 -18.524 1.00 41.97 164 ASP B C 1
ATOM 2286 O O . ASP B 1 174 ? 20.811 -21.731 -18.236 1.00 43.01 164 ASP B O 1
ATOM 2291 N N . PRO B 1 175 ? 21.250 -20.093 -19.746 1.00 43.41 165 PRO B N 1
ATOM 2292 C CA . PRO B 1 175 ? 21.531 -20.838 -20.973 1.00 45.16 165 PRO B CA 1
ATOM 2293 C C . PRO B 1 175 ? 22.572 -21.931 -20.775 1.00 47.05 165 PRO B C 1
ATOM 2294 O O . PRO B 1 175 ? 23.601 -21.688 -20.148 1.00 48.62 165 PRO B O 1
#

Secondary structure (DSSP, 8-state):
--SEEEEETTSPBPPSEEEEPEETTTTEEPPEEEEEEEEES-TTS-EEEEESS--EEEESS-TTSEEEEEEEETTEE--SS-EEE-HHHHT-EEETTEEEPPPEEEEEEE-GGG-BSS---SEEEEEEEEEEEEETT----EEEEEEEEEEE--/--EEEEETTSPBPPSEEEEPEETTTTEEPPEEEEEEEEES-TT--EEEEESS--EEEESS-TTSEEEEEEEETTEE--SS-EEE-HHHHT-EEETTEEEPPPEEEEEEE-GGG-BSS---SEEEEEEEEEEEEETT----EEEEEEEEEEE--

Solvent-accessible surface area: 14305 Å² total; per-residue (Å²): 128,66,17,3,37,1,31,49,57,107,33,7,29,11,29,11,32,8,74,15,87,39,26,93,102,97,40,29,19,92,56,58,70,10,64,0,13,0,54,2,74,45,30,120,68,6,0,39,0,60,6,58,58,108,11,46,1,29,8,19,126,66,76,92,6,60,0,40,12,64,2,48,1,14,72,63,99,16,49,72,99,32,45,87,2,80,19,128,66,0,95,34,64,84,50,77,148,54,61,25,7,47,73,17,121,0,12,0,59,4,30,0,92,159,24,74,50,48,75,86,62,57,29,101,1,24,12,73,0,14,0,15,0,17,28,17,128,38,133,110,115,18,106,37,28,0,0,0,30,4,62,13,75,105,135,26,3,34,0,27,51,59,106,33,8,29,9,31,12,34,8,78,10,90,43,19,107,103,98,66,21,5,89,62,66,69,10,60,0,12,0,56,3,86,42,30,124,65,7,0,36,0,49,6,56,56,107,13,51,1,24,8,16,125,70,74,91,8,60,0,45,13,52,3,57,0,27,74,100,82,14,45,67,100,36,32,94,11,73,19,122,98,0,96,36,56,88,45,78,147,60,69,32,6,45,72,19,114,0,21,0,50,0,34,5,98,172,31,77,48,51,81,59,64,59,27,80,0,28,13,63,0,15,0,20,0,9,26,17,120,40,135,113,107,17,106,36,28,0,0,0,27,2,52,14,112,95

CATH classification: 2.60.40.2040

Organism: Escherichia coli (NCBI:txid562)